Protein 4EV1 (pdb70)

Nearest PDB structures (foldseek):
  4ev1-assembly1_A  TM=1.004E+00  e=6.463E-48  Anabaena sp.
  8xks-assembly1_I  TM=7.399E-01  e=1.126E-13  Chlamydomonas reinhardtii
  8xqx-assembly1_Q  TM=7.102E-01  e=4.881E-13  Chlamydomonas reinhardtii

Solvent-accessible surface area: 14002 Å² total; per-residue (Å²): 158,13,51,90,92,76,2,34,102,29,4,41,48,1,10,0,2,8,4,0,44,108,179,30,125,26,54,50,180,104,36,110,80,46,151,123,45,128,54,96,1,10,26,60,3,37,1,32,17,20,106,150,40,0,60,52,66,0,66,125,49,100,113,42,188,151,36,79,116,63,73,97,118,75,12,158,51,12,78,20,36,36,26,52,18,0,54,4,19,59,69,42,64,133,39,127,202,69,63,93,27,34,47,27,50,67,75,19,38,94,124,15,34,121,6,0,45,47,10,24,140,135,62,76,99,135,50,148,115,37,158,38,10,1,0,0,1,4,32,56,1,74,115,105,43,68,9,45,56,200,70,73,156,66,151,117,87,15,6,3,10,17,13,0,41,108,31,0,82,39,14,11,44,139,12,96,104,170,63,104,140,5,31,9,46,22,41,44,25,90,24,15,29,108,48,2,64,109,104,110,70,112,98,10,76,47,6,44,5,29,12,19,34,114,4,77,105,49,69,180,99,72,129,179,115,185

Sequence (226 aa):
MLSEQQIKEKLDSVPIYLVTNEKGLPLSRPLPNAPNGQKAGGSITGAYMSRQEAQAFINELRNAKNKDDPKMQEIVKSLQVTAVPLGVIYQQLQQTKKDPNRRLLFAFKPVDQEIKGAMDLLRQSGQQVNQFKSVPMFAVRFAPDQGYVPIKVGTGNEQVVPLFLSKQDAQQGLLGQVKPKHPKADIQVLDIDGVLQTLQDKNDTWLNQVVLVPSPESREYIRTLPKPP

Radius of gyration: 19.7 Å; Cα contacts (8 Å, |Δi|>4): 378; chains: 1; bounding box: 50×60×48 Å

Organism: Nostoc sp. (strain PCC 7120 / SAG 25.82 / UTEX 2576) (NCBI:txid103690)

InterPro domains:
  IPR007378 Tic22-like [PF04278] (29-246)
  IPR007378 Tic22-like [PTHR33926] (29-245)

Foldseek 3Di:
DQDLVLLLVQQQLQKKKFKAFPVRHGDWAADDADPVGFAQEGTETEIESDQVVSVVVLVVLVPDPPDDPCSVVVSVGIDIDIGRRSVVVVQCVVCRPVRHGYHYDYDEDPVLQVVLQVQCVVVPHHDPGDDAQKWKFKALAPPGDTDWDADDDDRDIAGEIESDVVVVVVVQVVNCVVRVRMDMDIDHPVRLSVCVVPDPPPNCSRYHYHRDPVVVVVVVVDDDDD

Structure (mmCIF, N/CA/C/O backbone):
data_4EV1
#
_entry.id   4EV1
#
_cell.length_a   67.168
_cell.length_b   111.190
_cell.length_c   44.152
_cell.angle_alpha   90.00
_cell.angle_beta   125.36
_cell.angle_gamma   90.00
#
_symmetry.space_group_name_H-M   'C 1 2 1'
#
loop_
_entity.id
_entity.type
_entity.pdbx_description
1 polymer 'Anabena Tic22'
2 non-polymer 'SULFATE ION'
3 non-polymer '2-[N-CYCLOHEXYLAMINO]ETHANE SULFONIC ACID'
4 non-polymer 1,2-ETHANEDIOL
5 water water
#
loop_
_atom_site.group_PDB
_atom_site.id
_atom_site.type_symbol
_atom_site.label_atom_id
_atom_site.label_alt_id
_atom_site.label_comp_id
_atom_site.label_asym_id
_atom_site.label_entity_id
_atom_site.label_seq_id
_atom_site.pdbx_PDB_ins_code
_atom_site.Cartn_x
_atom_site.Cartn_y
_atom_site.Cartn_z
_atom_site.occupancy
_atom_site.B_iso_or_equiv
_atom_site.auth_seq_id
_atom_site.auth_comp_id
_atom_site.auth_asym_id
_atom_site.auth_atom_id
_atom_site.pdbx_PDB_model_num
ATOM 1 N N . MET A 1 1 ? 3.296 33.177 2.088 1.00 51.24 31 MET A N 1
ATOM 2 C CA . MET A 1 1 ? 3.881 34.509 1.787 1.00 50.50 31 MET A CA 1
ATOM 3 C C . MET A 1 1 ? 4.545 35.034 3.060 1.00 49.03 31 MET A C 1
ATOM 4 O O . MET A 1 1 ? 4.345 34.475 4.152 1.00 48.89 31 MET A O 1
ATOM 9 N N . LEU A 1 2 ? 5.314 36.118 2.916 1.00 46.38 32 LEU A N 1
ATOM 10 C CA . LEU A 1 2 ? 5.902 36.794 4.061 1.00 44.99 32 LEU A CA 1
ATOM 11 C C . LEU A 1 2 ? 4.822 37.579 4.795 1.00 44.25 32 LEU A C 1
ATOM 12 O O . LEU A 1 2 ? 3.999 38.264 4.175 1.00 44.97 32 LEU A O 1
ATOM 17 N N . SER A 1 3 ? 4.831 37.483 6.118 1.00 43.91 33 SER A N 1
ATOM 18 C 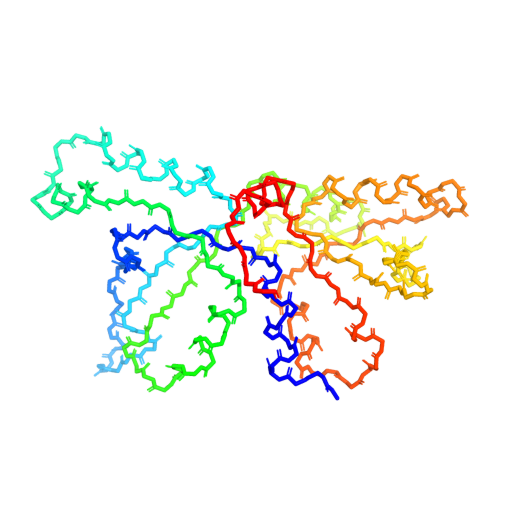CA . SER A 1 3 ? 3.909 38.236 6.949 1.00 43.49 33 SER A CA 1
ATOM 19 C C . SER A 1 3 ? 4.319 39.708 6.969 1.00 42.97 33 SER A C 1
ATOM 20 O O . SER A 1 3 ? 5.444 40.032 6.577 1.00 41.73 33 SER A O 1
ATOM 23 N N . GLU A 1 4 ? 3.406 40.578 7.397 1.00 42.78 34 GLU A N 1
ATOM 24 C CA . GLU A 1 4 ? 3.726 41.984 7.670 1.00 43.23 34 GLU A CA 1
ATOM 25 C C . GLU A 1 4 ? 4.851 42.154 8.716 1.00 42.11 34 GLU A C 1
ATOM 26 O O . GLU A 1 4 ? 5.668 43.080 8.605 1.00 40.13 34 GLU A O 1
ATOM 32 N N . GLN A 1 5 ? 4.901 41.276 9.723 1.00 41.27 35 GLN A N 1
ATOM 33 C CA . GLN A 1 5 ? 5.989 41.335 10.682 1.00 40.99 35 GLN A CA 1
ATOM 34 C C . GLN A 1 5 ? 7.317 40.894 10.053 1.00 39.06 35 GLN A C 1
ATOM 35 O O . GLN A 1 5 ? 8.360 41.492 10.323 1.00 38.22 35 GLN A O 1
ATOM 41 N N . GLN A 1 6 ? 7.286 39.873 9.212 1.00 37.35 36 GLN A N 1
ATOM 42 C CA . GLN A 1 6 ? 8.496 39.458 8.512 1.00 36.70 36 GLN A CA 1
ATOM 43 C C . GLN A 1 6 ? 9.031 40.540 7.573 1.00 34.13 36 GLN A C 1
ATOM 44 O O . GLN A 1 6 ? 10.235 40.731 7.498 1.00 33.15 36 GLN A O 1
ATOM 50 N N . ILE A 1 7 ? 8.142 41.188 6.819 1.00 32.50 37 ILE A N 1
ATOM 51 C CA . ILE A 1 7 ? 8.510 42.270 5.916 1.00 31.93 37 ILE A CA 1
ATOM 52 C C . ILE A 1 7 ? 9.105 43.436 6.730 1.00 31.75 37 ILE A C 1
ATOM 53 O O . ILE A 1 7 ? 10.160 43.951 6.372 1.00 30.01 37 ILE A O 1
ATOM 58 N N . LYS A 1 8 ? 8.469 43.794 7.851 1.00 31.48 38 LYS A N 1
ATOM 59 C CA . LYS A 1 8 ? 9.003 44.863 8.708 1.00 32.32 38 LYS A CA 1
ATOM 60 C C . LYS A 1 8 ? 10.429 44.541 9.170 1.00 32.44 38 LYS A C 1
ATOM 61 O O . LYS A 1 8 ? 11.293 45.401 9.116 1.00 30.48 38 LYS A O 1
ATOM 67 N N . GLU A 1 9 ? 10.687 43.301 9.582 1.00 33.02 39 GLU A N 1
ATOM 68 C CA . GLU A 1 9 ? 12.007 42.955 10.108 1.00 34.54 39 GLU A CA 1
ATOM 69 C C . GLU A 1 9 ? 13.096 42.983 9.038 1.00 33.95 39 GLU A C 1
ATOM 70 O O . GLU A 1 9 ? 14.244 43.245 9.360 1.00 35.63 39 GLU A O 1
ATOM 76 N N . LYS A 1 10 ? 12.731 42.700 7.784 1.00 32.80 40 LYS A N 1
ATOM 77 C CA . LYS A 1 10 ? 13.663 42.801 6.659 1.00 31.68 40 LYS A CA 1
ATOM 78 C C . LYS A 1 10 ? 13.970 44.273 6.397 1.00 31.02 40 LYS A C 1
ATOM 79 O O . LYS A 1 10 ? 15.125 44.659 6.274 1.00 31.10 40 LYS A O 1
ATOM 85 N N . LEU A 1 11 ? 12.927 45.075 6.311 1.00 30.34 41 LEU A N 1
ATOM 86 C CA . LEU A 1 11 ? 13.079 46.521 6.107 1.00 30.39 41 LEU A CA 1
ATOM 87 C C . LEU A 1 11 ? 13.852 47.213 7.236 1.00 30.54 41 LEU A C 1
ATOM 88 O O . LEU A 1 11 ? 14.572 48.202 6.998 1.00 31.85 41 LEU A O 1
ATOM 93 N N . ASP A 1 12 ? 13.690 46.730 8.463 1.00 30.84 42 ASP A N 1
ATOM 94 C CA . ASP A 1 12 ? 14.343 47.317 9.631 1.00 31.62 42 ASP A CA 1
ATOM 95 C C . ASP A 1 12 ? 15.881 47.279 9.608 1.00 32.20 42 ASP A C 1
ATOM 96 O O . ASP A 1 12 ? 16.527 47.978 10.386 1.00 32.30 42 ASP A O 1
ATOM 101 N N . SER A 1 13 ? 16.462 46.469 8.736 1.00 32.44 43 SER A N 1
ATOM 102 C CA . SER A 1 13 ? 17.924 46.479 8.549 1.00 33.27 43 SER A CA 1
ATOM 103 C C . SER A 1 13 ? 18.418 47.855 8.143 1.00 31.38 43 SER A C 1
ATOM 104 O O . SER A 1 13 ? 19.569 48.162 8.318 1.00 31.74 43 SER A O 1
ATOM 107 N N . VAL A 1 14 ? 17.543 48.609 7.479 1.00 29.40 44 VAL A N 1
ATOM 108 C CA . VAL A 1 14 ? 17.925 49.835 6.783 1.00 26.76 44 VAL A CA 1
ATOM 109 C C . VAL A 1 14 ? 17.568 51.016 7.667 1.00 25.78 44 VAL A C 1
ATOM 110 O O . VAL A 1 14 ? 16.386 51.218 7.975 1.00 26.36 44 VAL A O 1
ATOM 114 N N . PRO A 1 15 ? 18.557 51.808 8.068 1.00 25.69 45 PRO A N 1
ATOM 115 C CA . PRO A 1 15 ? 18.209 53.036 8.796 1.00 25.60 45 PRO A CA 1
ATOM 116 C C . PRO A 1 15 ? 17.803 54.178 7.848 1.00 24.81 45 PRO A C 1
ATOM 117 O O . PRO A 1 15 ? 18.360 54.334 6.776 1.00 24.02 45 PRO A O 1
ATOM 121 N N . ILE A 1 16 ? 16.829 54.969 8.280 1.00 23.84 46 ILE A N 1
ATOM 122 C CA . ILE A 1 16 ? 16.364 56.100 7.547 1.00 24.47 46 ILE A CA 1
ATOM 123 C C . ILE A 1 16 ? 16.665 57.272 8.455 1.00 23.54 46 ILE A C 1
ATOM 124 O O . ILE A 1 16 ? 16.471 57.181 9.667 1.00 25.78 46 ILE A O 1
ATOM 129 N N . TYR A 1 17 ? 17.137 58.372 7.910 1.00 23.24 47 TYR A N 1
ATOM 130 C CA . TYR A 1 17 ? 17.494 59.559 8.752 1.00 22.11 47 TYR A CA 1
ATOM 131 C C . TYR A 1 17 ? 16.441 60.683 8.613 1.00 22.13 47 TYR A C 1
ATOM 132 O O . TYR A 1 17 ? 16.157 61.126 7.530 1.00 23.56 47 TYR A O 1
ATOM 141 N N . LEU A 1 18 ? 15.809 61.053 9.717 1.00 20.87 48 LEU A N 1
ATOM 142 C CA . LEU A 1 18 ? 14.799 62.052 9.773 1.00 22.54 48 LEU A CA 1
ATOM 143 C C . LEU A 1 18 ? 15.395 63.294 10.398 1.00 22.65 48 LEU A C 1
ATOM 144 O O . LEU A 1 18 ? 16.341 63.188 11.204 1.00 24.39 48 LEU A O 1
ATOM 149 N N . VAL A 1 19 ? 14.936 64.448 9.938 1.00 21.96 49 VAL A N 1
ATOM 150 C CA . VAL A 1 19 ? 15.248 65.715 10.589 1.00 22.15 49 VAL A CA 1
ATOM 151 C C . VAL A 1 19 ? 14.176 65.989 11.632 1.00 22.94 49 VAL A C 1
ATOM 152 O O . VAL A 1 19 ? 12.967 66.150 11.314 1.00 21.92 49 VAL A O 1
ATOM 156 N N . THR A 1 20 ? 14.608 66.047 12.887 1.00 22.43 50 THR A N 1
ATOM 157 C CA . THR A 1 20 ? 13.669 66.052 14.030 1.00 21.87 50 THR A CA 1
ATOM 158 C C . THR A 1 20 ? 14.052 67.036 15.091 1.00 22.67 50 THR A C 1
ATOM 159 O O . THR A 1 20 ? 15.171 67.540 15.053 1.00 22.92 50 THR A O 1
ATOM 163 N N . ASN A 1 21 ? 13.157 67.310 16.049 1.00 21.88 51 ASN A N 1
ATOM 164 C CA . ASN A 1 21 ? 13.573 68.025 17.251 1.00 23.21 51 ASN A CA 1
ATOM 165 C C . ASN A 1 21 ? 14.296 67.058 18.189 1.00 23.12 51 ASN A C 1
ATOM 166 O O . ASN A 1 21 ? 14.554 65.872 17.833 1.00 23.25 51 ASN A O 1
ATOM 171 N N . GLU A 1 22 ? 14.615 67.526 19.382 1.00 24.78 52 GLU A N 1
ATOM 172 C CA . GLU A 1 22 ? 15.370 66.725 20.333 1.00 27.15 52 GLU A CA 1
ATOM 173 C C . GLU A 1 22 ? 14.544 65.534 20.889 1.00 28.95 52 GLU A C 1
ATOM 174 O O . GLU A 1 22 ? 15.100 64.601 21.426 1.00 30.23 52 GLU A O 1
ATOM 180 N N . LYS A 1 23 ? 13.218 65.573 20.759 1.00 30.55 53 LYS A N 1
ATOM 181 C CA . LYS A 1 23 ? 12.367 64.417 21.119 1.00 32.55 53 LYS A CA 1
ATOM 182 C C . LYS A 1 23 ? 11.958 63.528 19.937 1.00 32.01 53 LYS A C 1
ATOM 183 O O . LYS A 1 23 ? 11.110 62.639 20.068 1.00 33.55 53 LYS A O 1
ATOM 189 N N . GLY A 1 24 ? 12.573 63.708 18.780 1.00 31.15 54 GLY A N 1
ATOM 190 C CA . GLY A 1 24 ? 12.254 62.849 17.635 1.00 30.55 54 GLY A CA 1
ATOM 191 C C . GLY A 1 24 ? 11.020 63.181 16.799 1.00 29.33 54 GLY A C 1
ATOM 192 O O . GLY A 1 24 ? 10.630 62.402 15.927 1.00 29.12 54 GLY A O 1
ATOM 193 N N . LEU A 1 25 ? 10.438 64.343 17.035 1.00 29.27 55 LEU A N 1
ATOM 194 C CA . LEU A 1 25 ? 9.273 64.813 16.274 1.00 29.88 55 LEU A CA 1
ATOM 195 C C . LEU A 1 25 ? 9.816 65.334 14.951 1.00 28.35 55 LEU A C 1
ATOM 196 O O . LEU A 1 25 ? 10.657 66.202 14.955 1.00 26.43 55 LEU A O 1
ATOM 201 N N . PRO A 1 26 ? 9.370 64.780 13.828 1.00 27.85 56 PRO A N 1
ATOM 202 C CA . PRO A 1 26 ? 9.924 65.180 12.525 1.00 29.27 56 PRO A CA 1
ATOM 203 C C . PRO A 1 26 ? 9.522 66.576 12.078 1.00 28.45 56 PRO A C 1
ATOM 204 O O . PRO A 1 26 ? 8.378 66.981 12.301 1.00 28.54 56 PRO A O 1
ATOM 208 N N . LEU A 1 27 ? 10.450 67.288 11.459 1.00 28.15 57 LEU A N 1
ATOM 209 C CA . LEU A 1 27 ? 10.172 68.577 10.860 1.00 27.80 57 LEU A CA 1
ATOM 210 C C . LEU A 1 27 ? 9.321 68.275 9.631 1.00 27.45 57 LEU A C 1
ATOM 211 O O . LEU A 1 27 ? 9.721 67.471 8.786 1.00 25.30 57 LEU A O 1
ATOM 216 N N . SER A 1 28 ? 8.176 68.923 9.519 1.00 28.92 58 SER A N 1
ATOM 217 C CA . SER A 1 28 ? 7.256 68.639 8.428 1.00 30.77 58 SER A CA 1
ATOM 218 C C . SER A 1 28 ? 6.534 69.902 7.972 1.00 32.21 58 SER A C 1
ATOM 219 O O . SER A 1 28 ? 6.589 70.911 8.636 1.00 33.18 58 SER A O 1
ATOM 222 N N . ARG A 1 29 ? 5.882 69.800 6.823 1.00 33.18 59 ARG A N 1
ATOM 223 C CA . ARG A 1 29 ? 5.114 70.881 6.187 1.00 34.80 59 ARG A CA 1
ATOM 224 C C . ARG A 1 29 ? 3.671 70.357 6.066 1.00 34.64 59 ARG A C 1
ATOM 225 O O . ARG A 1 29 ? 3.476 69.166 5.761 1.00 33.08 59 ARG A O 1
ATOM 233 N N . PRO A 1 30 ? 2.671 71.213 6.343 1.00 34.79 60 PRO A N 1
ATOM 234 C CA . PRO A 1 30 ? 1.283 70.750 6.294 1.00 34.74 60 PRO A CA 1
ATOM 235 C C . PRO A 1 30 ? 0.833 70.512 4.871 1.00 34.50 60 PRO A C 1
ATOM 236 O O . PRO A 1 30 ? 1.380 71.106 3.943 1.00 33.34 60 PRO A O 1
ATOM 240 N N . LEU A 1 31 ? -0.151 69.628 4.718 1.00 34.16 61 LEU A N 1
ATOM 241 C CA . LEU A 1 31 ? -0.669 69.270 3.415 1.00 33.62 61 LEU A CA 1
ATOM 242 C C . LEU A 1 31 ? -2.053 69.917 3.248 1.00 34.54 61 LEU A C 1
ATOM 243 O O . LEU A 1 31 ? -2.798 70.043 4.223 1.00 34.13 61 LEU A O 1
ATOM 248 N N . PRO A 1 32 ? -2.399 70.293 2.012 1.00 33.95 62 PRO A N 1
ATOM 249 C CA . PRO A 1 32 ? -3.662 70.937 1.740 1.00 35.19 62 PRO A CA 1
ATOM 250 C C . PRO A 1 32 ? -4.806 69.952 1.656 1.00 35.47 62 PRO A C 1
ATOM 251 O O . PRO A 1 32 ? -4.572 68.744 1.425 1.00 35.49 62 PRO A O 1
ATOM 255 N N . ASN A 1 33 ? -6.029 70.471 1.789 1.00 35.66 63 ASN A N 1
ATOM 256 C CA . ASN A 1 33 ? -7.239 69.690 1.492 1.00 35.92 63 ASN A CA 1
ATOM 257 C C . ASN A 1 33 ? -7.364 69.434 0.004 1.00 35.60 63 ASN A C 1
ATOM 258 O O . ASN A 1 33 ? -6.842 70.203 -0.809 1.00 35.39 63 ASN A O 1
ATOM 263 N N . ALA A 1 34 ? -8.048 68.351 -0.360 1.00 35.91 64 ALA A N 1
ATOM 264 C CA . ALA A 1 34 ? -8.536 68.165 -1.708 1.00 37.91 64 ALA A CA 1
ATOM 265 C C . ALA A 1 34 ? -9.597 69.257 -1.979 1.00 39.90 64 ALA A C 1
ATOM 266 O O . ALA A 1 34 ? -10.051 69.911 -1.031 1.00 38.75 64 ALA A O 1
ATOM 268 N N . PRO A 1 35 ? -9.986 69.459 -3.257 1.00 43.12 65 PRO A N 1
ATOM 269 C CA . PRO A 1 35 ? -10.764 70.654 -3.670 1.00 45.70 65 PRO A CA 1
ATOM 270 C C . PRO A 1 35 ? -12.107 70.862 -2.986 1.00 48.00 65 PRO A C 1
ATOM 271 O O . PRO A 1 35 ? -12.643 71.974 -2.966 1.00 50.34 65 PRO A O 1
ATOM 275 N N . ASN A 1 36 ? -12.655 69.788 -2.471 1.00 49.22 66 ASN A N 1
ATOM 276 C CA . ASN A 1 36 ? -13.878 69.833 -1.712 1.00 51.64 66 ASN A CA 1
ATOM 277 C C . ASN A 1 36 ? -13.701 70.017 -0.184 1.00 52.18 66 ASN A C 1
ATOM 278 O O . ASN A 1 36 ? -14.638 70.403 0.499 1.00 53.37 66 ASN A O 1
ATOM 283 N N . GLY A 1 37 ? -12.517 69.729 0.346 1.00 52.33 67 GLY A N 1
ATOM 284 C CA . GLY A 1 37 ? -12.269 69.816 1.786 1.00 52.80 67 GLY A CA 1
ATOM 285 C C . GLY A 1 37 ? -11.799 68.560 2.509 1.00 52.96 67 GLY A C 1
ATOM 286 O O . GLY A 1 37 ? -11.569 68.634 3.700 1.00 53.19 67 GLY A O 1
ATOM 287 N N . GLN A 1 38 ? -11.664 67.419 1.824 1.00 53.83 68 GLN A N 1
ATOM 288 C CA . GLN A 1 38 ? -11.007 66.218 2.396 1.00 54.33 68 GLN A CA 1
ATOM 289 C C . GLN A 1 38 ? -9.480 66.204 2.222 1.00 53.02 68 GLN A C 1
ATOM 290 O O . GLN A 1 38 ? -8.938 66.987 1.457 1.00 52.78 68 GLN A O 1
ATOM 296 N N . LYS A 1 39 ? -8.817 65.264 2.912 1.00 52.98 69 LYS A N 1
ATOM 297 C CA . LYS A 1 39 ? -7.338 65.080 2.887 1.00 51.60 69 LYS A CA 1
ATOM 298 C C . LYS A 1 39 ? -6.876 63.647 2.563 1.00 51.41 69 LYS A C 1
ATOM 299 O O . LYS A 1 39 ? -7.543 62.657 2.853 1.00 52.05 69 LYS A O 1
ATOM 305 N N . ALA A 1 40 ? -5.709 63.550 1.935 1.00 50.95 70 ALA A N 1
ATOM 306 C CA . ALA A 1 40 ? -5.054 62.270 1.741 1.00 49.96 70 ALA A CA 1
ATOM 307 C C . ALA A 1 40 ? -3.635 62.461 2.253 1.00 48.55 70 ALA A C 1
ATOM 308 O O . ALA A 1 40 ? -2.679 62.179 1.529 1.00 47.30 70 ALA A O 1
ATOM 310 N N . GLY A 1 41 ? -3.555 62.945 3.505 1.00 47.88 71 GLY A N 1
ATOM 311 C CA . GLY A 1 41 ? -2.319 63.458 4.154 1.00 45.61 71 GLY A CA 1
ATOM 312 C C . GLY A 1 41 ? -2.536 64.662 5.085 1.00 44.29 71 GLY A C 1
ATOM 313 O O . GLY A 1 41 ? -3.174 65.629 4.704 1.00 46.71 71 GLY A O 1
ATOM 314 N N . GLY A 1 42 ? -1.996 64.638 6.310 1.00 41.44 72 GLY A N 1
ATOM 315 C CA . GLY A 1 42 ? -1.932 65.846 7.175 1.00 39.48 72 GLY A CA 1
ATOM 316 C C . GLY A 1 42 ? -0.661 66.715 7.062 1.00 37.47 72 GLY A C 1
ATOM 317 O O . GLY A 1 42 ? -0.714 67.933 7.040 1.00 35.48 72 GLY A O 1
ATOM 318 N N . SER A 1 43 ? 0.490 66.061 7.006 1.00 36.14 73 SER A N 1
ATOM 319 C CA . SER A 1 43 ? 1.766 66.746 6.832 1.00 35.00 73 SER A CA 1
ATOM 320 C C . SER A 1 43 ? 2.770 65.806 6.166 1.00 32.19 73 SER A C 1
ATOM 321 O O . SER A 1 43 ? 2.505 64.615 6.005 1.00 31.95 73 SER A O 1
ATOM 324 N N . ILE A 1 44 ? 3.871 66.374 5.697 1.00 30.81 74 ILE A N 1
ATOM 325 C CA . ILE A 1 44 ? 4.868 65.627 4.973 1.00 29.72 74 ILE A CA 1
ATOM 326 C C . ILE A 1 44 ? 6.283 65.983 5.482 1.00 29.24 74 ILE A C 1
ATOM 327 O O . ILE A 1 44 ? 6.588 67.155 5.682 1.00 27.89 74 ILE A O 1
ATOM 332 N N . THR A 1 45 ? 7.086 64.938 5.713 1.00 28.77 75 THR A N 1
ATOM 333 C CA . THR A 1 45 ? 8.478 65.072 6.146 1.00 28.72 75 THR A CA 1
ATOM 334 C C . THR A 1 45 ? 9.439 64.457 5.142 1.00 28.77 75 THR A C 1
ATOM 335 O O . THR A 1 45 ? 9.133 63.480 4.421 1.00 28.31 75 THR A O 1
ATOM 339 N N . GLY A 1 46 ? 10.643 65.008 5.113 1.00 28.56 76 GLY A N 1
ATOM 340 C CA . GLY A 1 46 ? 11.641 64.572 4.174 1.00 29.03 76 GLY A CA 1
ATOM 341 C C . GLY A 1 46 ? 12.637 63.644 4.776 1.00 29.52 76 GLY A C 1
ATOM 342 O O . GLY A 1 46 ? 13.476 64.122 5.589 1.00 33.15 76 GLY A O 1
ATOM 343 N N . ALA A 1 47 ? 12.595 62.362 4.373 1.00 27.12 77 ALA A N 1
ATOM 344 C CA . ALA A 1 47 ? 13.452 61.319 4.921 1.00 27.13 77 ALA A CA 1
ATOM 345 C C . ALA A 1 47 ? 14.694 61.187 4.026 1.00 26.41 77 ALA A C 1
ATOM 346 O O . ALA A 1 47 ? 14.652 61.525 2.833 1.00 27.75 77 ALA A O 1
ATOM 348 N N . TYR A 1 48 ? 15.783 60.714 4.613 1.00 24.40 78 TYR A N 1
ATOM 349 C CA . TYR A 1 48 ? 17.071 60.605 3.938 1.00 23.50 78 TYR A CA 1
ATOM 350 C C . TYR A 1 48 ? 17.664 59.219 4.093 1.00 23.47 78 TYR A C 1
ATOM 351 O O . TYR A 1 48 ? 17.686 58.646 5.195 1.00 23.23 78 TYR A O 1
ATOM 360 N N . MET A 1 49 ? 18.258 58.742 3.007 1.00 23.96 79 MET A N 1
ATOM 361 C CA . MET A 1 49 ? 19.030 57.507 3.009 1.00 23.88 79 MET A CA 1
ATOM 362 C C . MET A 1 49 ? 20.407 57.754 3.555 1.00 24.24 79 MET A C 1
ATOM 363 O O . MET A 1 49 ? 21.040 56.791 4.050 1.00 22.02 79 MET A O 1
ATOM 368 N N . SER A 1 50 ? 20.848 59.033 3.496 1.00 24.69 80 SER A N 1
ATOM 369 C CA . SER A 1 50 ? 22.189 59.430 3.975 1.00 24.52 80 SER A CA 1
ATOM 370 C C . SER A 1 50 ? 22.119 60.359 5.188 1.00 24.87 80 SER A C 1
ATOM 371 O O . SER A 1 50 ? 21.524 61.442 5.127 1.00 23.14 80 SER A O 1
ATOM 374 N N . ARG A 1 51 ? 22.763 59.951 6.277 1.00 24.49 81 ARG A N 1
ATOM 375 C CA . ARG A 1 51 ? 22.827 60.774 7.479 1.00 24.36 81 ARG A CA 1
ATOM 376 C C . ARG A 1 51 ? 23.528 62.104 7.208 1.00 24.77 81 ARG A C 1
ATOM 377 O O . ARG A 1 51 ? 23.076 63.156 7.662 1.00 23.69 81 ARG A O 1
ATOM 385 N N . GLN A 1 52 ? 24.633 62.053 6.469 1.00 25.58 82 GLN A N 1
ATOM 386 C CA . GLN A 1 52 ? 25.400 63.256 6.147 1.00 27.43 82 GLN A CA 1
ATOM 387 C C . GLN A 1 52 ? 24.542 64.269 5.370 1.00 26.78 82 GLN A C 1
ATOM 388 O O . GLN A 1 52 ? 24.631 65.483 5.626 1.00 24.90 82 GLN A O 1
ATOM 394 N N . GLU A 1 53 ? 23.715 63.768 4.447 1.00 25.57 83 GLU A N 1
ATOM 395 C CA . GLU A 1 53 ? 22.791 64.642 3.707 1.00 26.54 83 GLU A CA 1
ATOM 396 C C . GLU A 1 53 ? 21.770 65.288 4.621 1.00 25.07 83 GLU A C 1
ATOM 397 O O . GLU A 1 53 ? 21.501 66.498 4.491 1.00 25.68 83 GLU A O 1
ATOM 403 N N . ALA A 1 54 ? 21.204 64.513 5.548 1.00 22.90 84 ALA A N 1
ATOM 404 C CA . ALA A 1 54 ? 20.250 65.036 6.520 1.00 21.99 84 ALA A CA 1
ATOM 405 C C . ALA A 1 54 ? 20.889 66.147 7.336 1.00 22.17 84 ALA A C 1
ATOM 406 O O . ALA A 1 54 ? 20.298 67.184 7.549 1.00 21.43 84 ALA A O 1
ATOM 408 N N . GLN A 1 55 ? 22.095 65.890 7.807 1.00 22.28 85 G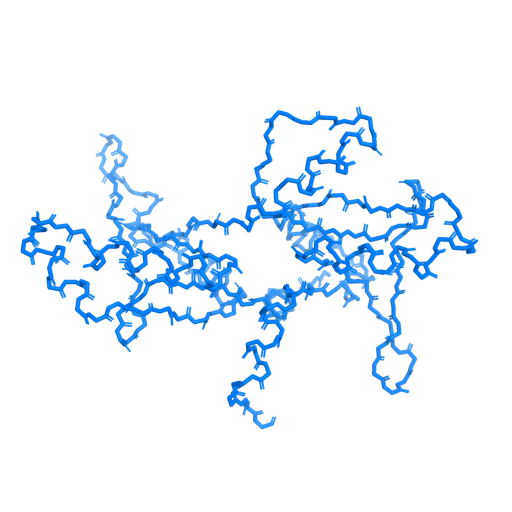LN A N 1
ATOM 409 C CA . GLN A 1 55 ? 22.787 66.857 8.594 1.00 23.04 85 GLN A CA 1
ATOM 410 C C . GLN A 1 55 ? 23.093 68.143 7.806 1.00 24.01 85 GLN A C 1
ATOM 411 O O . GLN A 1 55 ? 23.010 69.235 8.373 1.00 25.06 85 GLN A O 1
ATOM 417 N N . ALA A 1 56 ? 23.411 68.003 6.526 1.00 24.18 86 ALA A N 1
ATOM 418 C CA . ALA A 1 56 ? 23.753 69.144 5.675 1.00 25.46 86 ALA A CA 1
ATOM 419 C C . ALA A 1 56 ? 22.528 70.045 5.551 1.00 25.65 86 ALA A C 1
ATOM 420 O O . ALA A 1 56 ? 22.632 71.274 5.577 1.00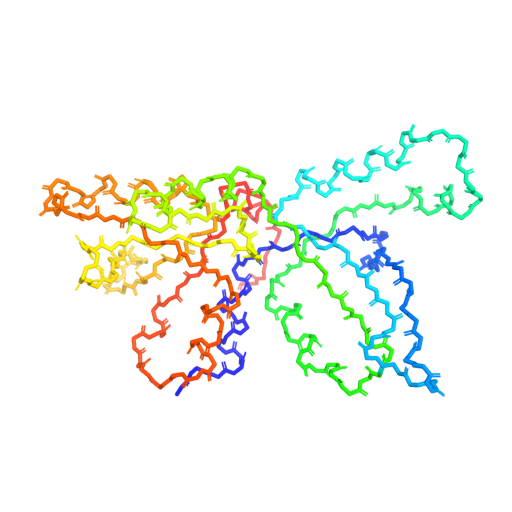 27.34 86 ALA A O 1
ATOM 422 N N . PHE A 1 57 ? 21.363 69.426 5.420 1.00 25.37 87 PHE A N 1
ATOM 423 C CA . PHE A 1 57 ? 20.099 70.148 5.391 1.00 25.78 87 PHE A CA 1
ATOM 424 C C . PHE A 1 57 ? 19.904 70.985 6.652 1.00 25.77 87 PHE A C 1
ATOM 425 O O . PHE A 1 57 ? 19.622 72.179 6.577 1.00 25.41 87 PHE A O 1
ATOM 433 N N . ILE A 1 58 ? 20.118 70.373 7.818 1.00 26.06 88 ILE A N 1
ATOM 434 C CA . ILE A 1 58 ? 20.071 71.106 9.076 1.00 25.48 88 ILE A CA 1
ATOM 435 C C . ILE A 1 58 ? 21.108 72.255 9.086 1.00 25.78 88 ILE A C 1
ATOM 436 O O . ILE A 1 58 ? 20.793 73.382 9.476 1.00 25.42 88 ILE A O 1
ATOM 441 N N . ASN A 1 59 ? 22.341 71.979 8.679 1.00 26.39 89 ASN A N 1
ATOM 442 C CA . ASN A 1 59 ? 23.411 72.988 8.725 1.00 28.64 89 ASN A CA 1
ATOM 443 C C . ASN A 1 59 ? 23.049 74.164 7.819 1.00 30.82 89 ASN A C 1
ATOM 444 O O . ASN A 1 59 ? 23.234 75.336 8.178 1.00 31.47 89 ASN A O 1
ATOM 449 N N . GLU A 1 60 ? 22.473 73.849 6.678 1.00 32.91 90 GLU A N 1
ATOM 450 C CA . GLU A 1 60 ? 22.010 74.887 5.746 1.00 36.33 90 GLU A CA 1
ATOM 451 C C . GLU A 1 60 ? 20.956 75.788 6.384 1.00 36.46 90 GLU A C 1
ATOM 452 O O . GLU A 1 60 ? 21.061 77.028 6.351 1.00 37.17 90 GLU A O 1
ATOM 458 N N . LEU A 1 61 ? 19.953 75.174 7.002 1.00 35.94 91 LEU A N 1
ATOM 459 C CA . LEU A 1 61 ? 18.908 75.933 7.661 1.00 36.55 91 LEU A CA 1
ATOM 460 C C . LEU A 1 61 ? 19.524 76.809 8.753 1.00 37.83 91 LEU A C 1
ATOM 461 O O . LEU A 1 61 ? 19.175 77.976 8.884 1.00 36.78 91 LEU A O 1
ATOM 466 N N . ARG A 1 62 ? 20.429 76.224 9.540 1.00 37.37 92 ARG A N 1
ATOM 467 C CA . ARG A 1 62 ? 21.013 76.924 10.683 1.00 39.05 92 ARG A CA 1
ATOM 468 C C . ARG A 1 62 ? 21.837 78.111 10.190 1.00 39.40 92 ARG A C 1
ATOM 469 O O . ARG A 1 62 ? 21.887 79.153 10.825 1.00 39.89 92 ARG A O 1
ATOM 477 N N . ASN A 1 63 ? 22.444 77.966 9.023 1.00 40.86 93 ASN A N 1
ATOM 478 C CA . ASN A 1 63 ? 23.366 78.964 8.517 1.00 43.33 93 ASN A CA 1
ATOM 479 C C . ASN A 1 63 ? 22.670 80.061 7.716 1.00 43.65 93 ASN A C 1
ATOM 480 O O . ASN A 1 63 ? 23.273 81.090 7.452 1.00 44.09 93 ASN A O 1
ATOM 485 N N . ALA A 1 64 ? 21.406 79.849 7.346 1.00 43.02 94 ALA A N 1
ATOM 486 C CA . ALA A 1 64 ? 20.665 80.833 6.553 1.00 42.99 94 ALA A CA 1
ATOM 487 C C . ALA A 1 64 ? 20.470 82.096 7.398 1.00 43.27 94 ALA A C 1
ATOM 488 O O . ALA A 1 64 ? 20.363 82.065 8.623 1.00 41.95 94 ALA A O 1
ATOM 490 N N . LYS A 1 65 ? 20.500 83.241 6.742 1.00 44.51 95 LYS A N 1
ATOM 491 C CA . LYS A 1 65 ? 20.372 84.480 7.458 1.00 44.96 95 LYS A CA 1
ATOM 492 C C . LYS A 1 65 ? 18.988 85.067 7.237 1.00 43.82 95 LYS A C 1
ATOM 493 O O . LYS A 1 65 ? 18.240 84.625 6.369 1.00 41.84 95 LYS A O 1
ATOM 499 N N . ASN A 1 66 ? 18.660 86.047 8.059 1.00 43.91 96 ASN A N 1
ATOM 500 C CA . ASN A 1 66 ? 17.352 86.708 8.019 1.00 44.03 96 ASN A CA 1
ATOM 501 C C . ASN A 1 66 ? 16.173 85.734 8.130 1.00 43.90 96 ASN A C 1
ATOM 502 O O . ASN A 1 66 ? 15.205 85.798 7.357 1.00 41.82 96 ASN A O 1
ATOM 507 N N . LYS A 1 67 ? 16.250 84.804 9.083 1.00 44.79 97 LYS A N 1
ATOM 508 C CA . LYS A 1 67 ? 15.171 83.833 9.222 1.00 45.38 97 LYS A CA 1
ATOM 509 C C . LYS A 1 67 ? 13.948 84.427 9.927 1.00 46.18 97 LYS A C 1
ATOM 510 O O . LYS A 1 67 ? 14.072 85.290 10.775 1.00 46.97 97 LYS A O 1
ATOM 516 N N A ASP A 1 68 ? 12.783 83.899 9.564 0.50 46.70 98 ASP A N 1
ATOM 517 N N B ASP A 1 68 ? 12.770 83.929 9.561 0.50 46.83 98 ASP A N 1
ATOM 518 C CA A ASP A 1 68 ? 11.519 84.081 10.295 0.50 47.62 98 ASP A CA 1
ATOM 519 C CA B ASP A 1 68 ? 11.499 84.261 10.232 0.50 47.95 98 ASP A CA 1
ATOM 520 C C A ASP A 1 68 ? 11.625 83.808 11.790 0.50 47.73 98 ASP A C 1
ATOM 521 C C B ASP A 1 68 ? 11.481 83.713 11.676 0.50 47.74 98 ASP A C 1
ATOM 522 O O A ASP A 1 68 ? 12.566 83.156 12.237 0.50 46.74 98 ASP A O 1
ATOM 523 O O B ASP A 1 68 ? 12.236 82.799 11.982 0.50 46.56 98 ASP A O 1
ATOM 532 N N . PRO A 1 69 ? 10.632 84.276 12.569 1.00 48.46 99 PRO A N 1
ATOM 533 C CA . PRO A 1 69 ? 10.642 83.874 13.981 1.00 48.83 99 PRO A CA 1
ATOM 534 C C . PRO A 1 69 ? 10.417 82.363 14.181 1.00 48.10 99 PRO A C 1
ATOM 535 O O . PRO A 1 69 ? 10.953 81.797 15.125 1.00 48.27 99 PRO A O 1
ATOM 539 N N . LYS A 1 70 ? 9.636 81.756 13.285 1.00 48.34 100 LYS A N 1
ATOM 540 C CA . LYS A 1 70 ? 9.369 80.307 13.246 1.00 48.25 100 LYS A CA 1
ATOM 541 C C . LYS A 1 70 ? 10.619 79.500 12.884 1.00 47.67 100 LYS A C 1
ATOM 542 O O . LYS A 1 70 ? 11.086 78.745 13.718 1.00 47.99 100 LYS A O 1
ATOM 544 N N . MET A 1 71 ? 11.110 79.635 11.645 1.00 47.37 101 MET A N 1
ATOM 545 C CA . MET A 1 71 ? 12.490 79.286 11.236 1.00 47.36 101 MET A CA 1
ATOM 546 C C . MET A 1 71 ? 13.510 79.352 12.386 1.00 46.35 101 MET A C 1
ATOM 547 O O . MET A 1 71 ? 14.196 78.364 12.666 1.00 43.21 101 MET A O 1
ATOM 552 N N . GLN A 1 72 ? 13.603 80.524 13.038 1.00 46.94 102 GLN A N 1
ATOM 553 C CA . GLN A 1 72 ? 14.627 80.796 14.096 1.00 48.54 102 GLN A CA 1
ATOM 554 C C . GLN A 1 72 ? 14.537 79.894 15.304 1.00 47.97 102 GLN A C 1
ATOM 555 O O . GLN A 1 72 ? 15.529 79.416 15.826 1.00 47.98 102 GLN A O 1
ATOM 561 N N . GLU A 1 73 ? 13.329 79.749 15.803 1.00 48.25 103 GLU A N 1
ATOM 562 C CA . GLU A 1 73 ? 13.109 78.995 17.019 1.00 48.68 103 GLU A CA 1
ATOM 563 C C . GLU A 1 73 ? 13.393 77.506 16.690 1.00 46.83 103 GLU A C 1
ATOM 564 O O . GLU A 1 73 ? 14.166 76.840 17.393 1.00 46.38 103 GLU A O 1
ATOM 570 N N . ILE A 1 74 ? 12.803 77.057 15.578 1.00 44.69 104 ILE A N 1
ATOM 571 C CA . ILE A 1 74 ? 12.875 75.693 15.083 1.00 43.35 104 ILE A CA 1
ATOM 572 C C . ILE A 1 74 ? 14.290 75.130 14.906 1.00 41.01 104 ILE A C 1
ATOM 573 O O . ILE A 1 74 ? 14.582 74.009 15.375 1.00 40.70 104 ILE A O 1
ATOM 578 N N . VAL A 1 75 ? 15.151 75.886 14.233 1.00 38.29 105 VAL A N 1
ATOM 579 C CA . VAL A 1 75 ? 16.527 75.449 13.983 1.00 37.73 105 VAL A CA 1
ATOM 580 C C . VAL A 1 75 ? 17.343 75.219 15.266 1.00 37.65 105 VAL A C 1
ATOM 581 O O . VAL A 1 75 ? 18.283 74.456 15.247 1.00 38.36 105 VAL A O 1
ATOM 585 N N . LYS A 1 76 ? 16.968 75.853 16.372 1.00 38.17 106 LYS A N 1
ATOM 586 C CA . LYS A 1 76 ? 17.752 75.741 17.601 1.00 39.06 106 LYS A CA 1
ATOM 587 C C . LYS A 1 76 ? 17.903 74.300 18.138 1.00 37.62 106 LYS A C 1
ATOM 588 O O . LYS A 1 76 ? 18.938 73.965 18.733 1.00 39.30 106 LYS A O 1
ATOM 594 N N . SER A 1 77 ? 16.882 73.469 17.923 1.00 34.79 107 SER A N 1
ATOM 595 C CA . SER A 1 77 ? 16.854 72.074 18.408 1.00 34.17 107 SER A CA 1
ATOM 596 C C . SER A 1 77 ? 16.809 70.981 17.335 1.00 31.89 107 SER A C 1
ATOM 597 O O . SER A 1 77 ? 16.531 69.804 17.650 1.00 33.69 107 SER A O 1
ATOM 600 N N . LEU A 1 78 ? 17.137 71.300 16.092 1.00 30.07 108 LEU A N 1
ATOM 601 C CA . LEU A 1 78 ? 17.107 70.268 15.025 1.00 28.14 108 LEU A CA 1
ATOM 602 C C . LEU A 1 78 ? 18.299 69.333 15.067 1.00 27.20 108 LEU A C 1
ATOM 603 O O . LEU A 1 78 ? 19.422 69.772 15.283 1.00 26.33 108 LEU A O 1
ATOM 608 N N . GLN A 1 79 ? 18.049 68.050 14.806 1.00 24.56 109 GLN A N 1
ATOM 609 C CA . GLN A 1 79 ? 19.041 67.022 14.762 1.00 24.90 109 GLN A CA 1
ATOM 610 C C . GLN A 1 79 ? 18.538 65.893 13.857 1.00 23.54 109 GLN A C 1
ATOM 611 O O . GLN A 1 79 ? 17.383 65.862 13.443 1.00 24.43 109 GLN A O 1
ATOM 617 N N . VAL A 1 80 ? 19.426 64.970 13.569 1.00 23.97 110 VAL A N 1
ATOM 618 C CA . VAL A 1 80 ? 19.108 63.809 12.798 1.00 23.89 110 VAL A CA 1
ATOM 619 C C . VAL A 1 80 ? 18.747 62.706 13.791 1.00 25.51 110 VAL A C 1
ATOM 620 O O . VAL A 1 80 ? 19.505 62.463 14.737 1.00 25.65 110 VAL A O 1
ATOM 624 N N . THR A 1 81 ? 17.619 62.028 13.546 1.00 23.96 111 THR A N 1
ATOM 625 C CA . THR A 1 81 ? 17.219 60.819 14.243 1.00 23.86 111 THR A CA 1
ATOM 626 C C . THR A 1 81 ? 17.216 59.651 13.252 1.00 23.92 111 THR A C 1
ATOM 627 O O . THR A 1 81 ? 16.669 59.761 12.143 1.00 25.19 111 THR A O 1
ATOM 631 N N . ALA A 1 82 ? 17.812 58.546 13.655 1.00 23.98 112 ALA A N 1
ATOM 632 C CA . ALA A 1 82 ? 17.858 57.317 12.868 1.00 24.09 112 ALA A CA 1
ATOM 633 C C . ALA A 1 82 ? 16.638 56.409 13.223 1.00 23.91 112 ALA A C 1
ATOM 634 O O . ALA A 1 82 ? 16.377 56.137 14.400 1.00 24.71 112 ALA A O 1
ATOM 636 N N . VAL A 1 83 ? 15.841 56.063 12.220 1.00 23.83 113 VAL A N 1
ATOM 637 C CA . VAL A 1 83 ? 14.638 55.219 12.387 1.00 24.37 113 VAL A CA 1
ATOM 638 C C . VAL A 1 83 ? 14.777 53.975 11.443 1.00 24.78 113 VAL A C 1
ATOM 639 O O . VAL A 1 83 ? 15.097 54.119 10.253 1.00 26.76 113 VAL A O 1
ATOM 643 N N . PRO A 1 84 ? 14.511 52.772 11.942 1.00 23.58 114 PRO A N 1
ATOM 644 C CA . PRO A 1 84 ? 14.510 51.649 11.053 1.00 24.39 114 PRO A CA 1
ATOM 645 C C . PRO A 1 84 ? 13.408 51.798 9.976 1.00 22.77 114 PRO A C 1
ATOM 646 O O . PRO A 1 84 ? 12.316 52.251 10.247 1.00 22.98 114 PRO A O 1
ATOM 650 N N . LEU A 1 85 ? 13.704 51.409 8.758 1.00 23.35 115 LEU A N 1
ATOM 651 C CA . LEU A 1 85 ? 12.745 51.570 7.661 1.00 23.13 115 LEU A CA 1
ATOM 652 C C . LEU A 1 85 ? 11.442 50.832 7.877 1.00 23.15 115 LEU A C 1
ATOM 653 O O . LEU A 1 85 ? 10.390 51.355 7.513 1.00 23.69 115 LEU A O 1
ATOM 658 N N . GLY A 1 86 ? 11.489 49.668 8.539 1.00 24.03 116 GLY A N 1
ATOM 659 C CA . GLY A 1 86 ? 10.261 48.913 8.833 1.00 25.18 116 GLY A CA 1
ATOM 660 C C . GLY A 1 86 ? 9.298 49.590 9.767 1.00 25.50 116 GLY A C 1
ATOM 661 O O . GLY A 1 86 ? 8.088 49.438 9.625 1.00 25.65 116 GLY A O 1
ATOM 662 N N . VAL A 1 87 ? 9.814 50.420 10.675 1.00 25.55 117 VAL A N 1
ATOM 663 C CA . VAL A 1 87 ? 8.967 51.216 11.544 1.00 25.44 117 VAL A CA 1
ATOM 664 C C . VAL A 1 87 ? 8.174 52.249 10.748 1.00 25.82 117 VAL A C 1
ATOM 665 O O . VAL A 1 87 ? 6.983 52.433 10.952 1.00 26.54 117 VAL A O 1
ATOM 669 N N . ILE A 1 88 ? 8.836 52.933 9.827 1.00 26.11 118 ILE A N 1
ATOM 670 C CA . ILE A 1 88 ? 8.155 53.842 8.927 1.00 25.63 118 ILE A CA 1
ATOM 671 C C . ILE A 1 88 ? 7.145 53.126 8.036 1.00 25.18 118 ILE A C 1
ATOM 672 O O . ILE A 1 88 ? 6.020 53.599 7.887 1.00 27.14 118 ILE A O 1
ATOM 677 N N . TYR A 1 89 ? 7.547 52.024 7.416 1.00 27.29 119 TYR A N 1
ATOM 678 C CA . TYR A 1 89 ? 6.643 51.185 6.622 1.00 28.71 119 TYR A CA 1
ATOM 679 C C . TYR A 1 89 ? 5.369 50.838 7.444 1.00 29.78 119 TYR A C 1
ATOM 680 O O . TYR A 1 89 ? 4.237 51.115 7.032 1.00 29.10 119 TYR A O 1
ATOM 689 N N . GLN A 1 90 ? 5.586 50.285 8.632 1.00 29.38 120 GLN A N 1
ATOM 690 C CA . GLN A 1 90 ? 4.487 49.885 9.509 1.00 31.18 120 GLN A CA 1
ATOM 691 C C . GLN A 1 90 ? 3.592 51.049 9.869 1.00 31.11 120 GLN A C 1
ATOM 692 O O . GLN A 1 90 ? 2.365 50.961 9.776 1.00 31.97 120 GLN A O 1
ATOM 698 N N . GLN A 1 91 ? 4.197 52.176 10.214 1.00 31.84 121 GLN A N 1
ATOM 699 C CA . GLN A 1 91 ? 3.423 53.347 10.534 1.00 32.16 121 GLN A CA 1
ATOM 700 C C . GLN A 1 91 ? 2.537 53.772 9.343 1.00 32.08 121 GLN A C 1
ATOM 701 O O . GLN A 1 91 ? 1.349 54.107 9.514 1.00 31.61 121 GLN A O 1
ATOM 707 N N . LEU A 1 92 ? 3.100 53.770 8.144 1.00 31.87 122 LEU A N 1
ATOM 708 C CA . LEU A 1 92 ? 2.319 54.149 6.953 1.00 32.65 122 LEU A CA 1
ATOM 709 C C . LEU A 1 92 ? 1.160 53.165 6.730 1.00 34.42 122 LEU A C 1
ATOM 710 O O . LEU A 1 92 ? 0.061 53.593 6.378 1.00 34.76 122 LEU A O 1
ATOM 715 N N . GLN A 1 93 ? 1.385 51.878 6.989 1.00 36.24 123 GLN A N 1
ATOM 716 C CA . GLN A 1 93 ? 0.325 50.875 6.823 1.00 38.87 123 GLN A CA 1
ATOM 717 C C . GLN A 1 93 ? -0.787 51.063 7.878 1.00 40.01 123 GLN A C 1
ATOM 718 O O . GLN A 1 93 ? -1.978 50.941 7.548 1.00 42.26 123 GLN A O 1
ATOM 724 N N . GLN A 1 94 ? -0.411 51.466 9.089 1.00 39.70 124 GLN A N 1
ATOM 725 C CA . GLN A 1 94 ? -1.350 51.593 10.227 1.00 40.90 124 GLN A CA 1
ATOM 726 C C . GLN A 1 94 ? -2.031 52.957 10.358 1.00 41.03 124 GLN A C 1
ATOM 727 O O . GLN A 1 94 ? -2.978 53.127 11.147 1.00 41.40 124 GLN A O 1
ATOM 733 N N . THR A 1 95 ? -1.570 53.952 9.605 1.00 40.55 125 THR A N 1
ATOM 734 C CA . THR A 1 95 ? -2.212 55.267 9.656 1.00 40.40 125 THR A CA 1
ATOM 735 C C . THR A 1 95 ? -2.979 55.654 8.364 1.00 41.81 125 THR A C 1
ATOM 736 O O . THR A 1 95 ? -3.436 56.782 8.265 1.00 43.22 125 THR A O 1
ATOM 740 N N . LYS A 1 96 ? -3.108 54.735 7.413 1.00 43.21 126 LYS A N 1
ATOM 741 C CA . LYS A 1 96 ? -3.817 54.957 6.121 1.00 45.18 126 LYS A CA 1
ATOM 742 C C . LYS A 1 96 ? -5.187 55.629 6.191 1.00 46.10 126 LYS A C 1
ATOM 743 O O . LYS A 1 96 ? -5.564 56.322 5.256 1.00 47.10 126 LYS A O 1
ATOM 749 N N . LYS A 1 97 ? -5.936 55.382 7.267 1.00 47.07 127 LYS A N 1
ATOM 750 C CA . LYS A 1 97 ? -7.284 55.952 7.449 1.00 48.09 127 LYS A CA 1
ATOM 751 C C . LYS A 1 97 ? -7.292 57.314 8.136 1.00 48.01 127 LYS A C 1
ATOM 752 O O . LYS A 1 97 ? -8.336 57.977 8.177 1.00 48.39 127 LYS A O 1
ATOM 758 N N . ASP A 1 98 ? -6.178 57.717 8.740 1.00 46.88 128 ASP A N 1
ATOM 759 C CA . ASP A 1 98 ? -6.143 59.004 9.440 1.00 47.77 128 ASP A CA 1
ATOM 760 C C . ASP A 1 98 ? -5.848 59.984 8.315 1.00 48.45 128 ASP A C 1
ATOM 761 O O . ASP A 1 98 ? -4.867 59.814 7.598 1.00 46.53 128 ASP A O 1
ATOM 766 N N . PRO A 1 99 ? -6.770 60.938 8.067 1.00 49.57 129 PRO A N 1
ATOM 767 C CA . PRO A 1 99 ? -6.572 61.776 6.875 1.00 49.83 129 PRO A CA 1
ATOM 768 C C . PRO A 1 99 ? -5.458 62.810 7.133 1.00 48.96 129 PRO A C 1
ATOM 769 O O . PRO A 1 99 ? -4.781 63.265 6.179 1.00 49.31 129 PRO A O 1
ATOM 773 N N . ASN A 1 100 ? -5.285 63.132 8.424 1.00 47.23 130 ASN A N 1
ATOM 774 C CA . ASN A 1 100 ? -4.147 63.881 8.938 1.00 45.95 130 ASN A CA 1
ATOM 775 C C . ASN A 1 100 ? -2.830 63.074 9.191 1.00 41.42 130 ASN A C 1
ATOM 776 O O . ASN A 1 100 ? -1.949 63.503 9.936 1.00 40.32 130 ASN A O 1
ATOM 781 N N . ARG A 1 101 ? -2.703 61.929 8.531 1.00 39.12 131 ARG A N 1
ATOM 782 C CA A ARG A 1 101 ? -1.507 61.087 8.638 0.50 37.61 131 ARG A CA 1
ATOM 783 C CA B ARG A 1 101 ? -1.517 61.084 8.620 0.50 37.22 131 ARG A CA 1
ATOM 784 C C . ARG A 1 101 ? -0.247 61.823 8.183 1.00 35.66 131 ARG A C 1
ATOM 785 O O . ARG A 1 101 ? -0.303 62.728 7.356 1.00 35.01 131 ARG A O 1
ATOM 800 N N . LEU A 1 102 ? 0.894 61.440 8.752 1.00 33.76 132 LEU A N 1
ATOM 801 C CA . LEU A 1 102 ? 2.190 61.921 8.295 1.00 31.74 132 LEU A CA 1
ATOM 802 C C . LEU A 1 102 ? 2.662 61.098 7.094 1.00 30.70 132 LEU A C 1
ATOM 803 O O . LEU A 1 102 ? 2.736 59.871 7.156 1.00 29.71 132 LEU A O 1
ATOM 808 N N . LEU A 1 103 ? 3.050 61.792 6.023 1.00 29.66 133 LEU A N 1
ATOM 809 C CA . LEU A 1 103 ? 3.637 61.172 4.861 1.00 29.12 133 LEU A CA 1
ATOM 810 C C . LEU A 1 103 ? 5.149 61.403 4.874 1.00 28.00 133 LEU A C 1
ATOM 811 O O . LEU A 1 103 ? 5.622 62.315 5.508 1.00 28.85 133 LEU A O 1
ATOM 816 N N . PHE A 1 104 ? 5.880 60.579 4.157 1.00 28.24 134 PHE A N 1
ATOM 817 C CA . PHE A 1 104 ? 7.328 60.684 4.055 1.00 28.51 134 PHE A CA 1
ATOM 818 C C . PHE A 1 104 ? 7.764 60.716 2.587 1.00 28.91 134 PHE A C 1
ATOM 819 O O . PHE A 1 104 ? 7.314 59.885 1.760 1.00 29.82 134 PHE A O 1
ATOM 827 N N . ALA A 1 105 ? 8.653 61.650 2.257 1.00 27.34 135 ALA A N 1
ATOM 828 C CA . ALA A 1 105 ? 9.321 61.690 0.964 1.00 28.24 135 ALA A CA 1
ATOM 829 C C . ALA A 1 105 ? 10.731 61.185 1.175 1.00 28.96 135 ALA A C 1
ATOM 830 O O . ALA A 1 105 ? 11.350 61.600 2.163 1.00 31.76 135 ALA A O 1
ATOM 832 N N . PHE A 1 106 ? 11.206 60.237 0.363 1.00 27.99 136 PHE A N 1
ATOM 833 C CA . PHE A 1 106 ? 12.536 59.625 0.549 1.00 28.71 136 PHE A CA 1
ATOM 834 C C . PHE A 1 106 ? 13.598 60.156 -0.439 1.00 28.99 136 PHE A C 1
ATOM 835 O O . PHE A 1 106 ? 13.402 60.094 -1.645 1.00 30.26 136 PHE A O 1
ATOM 843 N N . LYS A 1 107 ? 14.712 60.642 0.091 1.00 27.66 137 LYS A N 1
ATOM 844 C CA . LYS A 1 107 ? 15.854 61.143 -0.700 1.00 29.13 137 LYS A CA 1
ATOM 845 C C . LYS A 1 107 ? 16.944 60.099 -0.798 1.00 29.05 137 LYS A C 1
ATOM 846 O O . LYS A 1 107 ? 17.627 59.787 0.214 1.00 27.34 137 LYS A O 1
ATOM 852 N N . PRO A 1 108 ? 17.114 59.522 -2.012 1.00 30.04 138 PRO A N 1
ATOM 853 C CA . PRO A 1 108 ? 18.192 58.564 -2.181 1.00 30.12 138 PRO A CA 1
ATOM 854 C C . PRO A 1 108 ? 19.539 59.290 -2.235 1.00 31.02 138 PRO A C 1
ATOM 855 O O . PRO A 1 108 ? 19.579 60.490 -2.449 1.00 30.69 138 PRO A O 1
ATOM 859 N N . VAL A 1 109 ? 20.613 58.549 -2.029 1.00 31.29 139 VAL A N 1
ATOM 860 C CA . VAL A 1 109 ? 21.976 59.115 -2.054 1.00 32.62 139 VAL A CA 1
ATOM 861 C C . VAL A 1 109 ? 22.344 59.411 -3.494 1.00 34.34 139 VAL A C 1
ATOM 862 O O . VAL A 1 109 ? 22.131 58.582 -4.369 1.00 32.88 139 VAL A O 1
ATOM 866 N N . ASP A 1 110 ? 22.860 60.608 -3.760 1.00 37.20 140 ASP A N 1
ATOM 867 C CA . ASP A 1 110 ? 23.085 61.073 -5.148 1.00 39.62 140 ASP A CA 1
ATOM 868 C C . ASP A 1 110 ? 23.967 60.126 -5.947 1.00 39.29 140 ASP A C 1
ATOM 869 O O . ASP A 1 110 ? 23.674 59.826 -7.090 1.00 40.81 140 ASP A O 1
ATOM 874 N N . GLN A 1 111 ? 25.029 59.633 -5.321 1.00 39.25 141 GLN A N 1
ATOM 875 C CA . GLN A 1 111 ? 25.953 58.676 -5.972 1.00 39.38 141 GLN A CA 1
ATOM 876 C C . GLN A 1 111 ? 25.214 57.405 -6.452 1.00 37.71 141 GLN A C 1
ATOM 877 O O . GLN A 1 111 ? 25.566 56.799 -7.464 1.00 37.02 141 GLN A O 1
ATOM 883 N N . GLU A 1 112 ? 24.177 57.005 -5.728 1.00 35.05 142 GLU A N 1
ATOM 884 C CA . GLU A 1 112 ? 23.482 55.756 -6.068 1.00 34.31 142 GLU A CA 1
ATOM 885 C C . GLU A 1 112 ? 22.478 55.956 -7.193 1.00 34.52 142 GLU A C 1
ATOM 886 O O . GLU A 1 112 ? 22.248 55.054 -7.991 1.00 34.49 142 GLU A O 1
ATOM 892 N N . ILE A 1 113 ? 21.870 57.130 -7.270 1.00 34.74 143 ILE A N 1
ATOM 893 C CA . ILE A 1 113 ? 21.088 57.448 -8.466 1.00 36.70 143 ILE A CA 1
ATOM 894 C C . ILE A 1 113 ? 21.980 57.399 -9.730 1.00 37.59 143 ILE A C 1
ATOM 895 O O . ILE A 1 113 ? 21.636 56.741 -10.713 1.00 38.33 143 ILE A O 1
ATOM 900 N N . LYS A 1 114 ? 23.126 58.070 -9.673 1.00 39.55 144 LYS A N 1
ATOM 901 C CA . LYS A 1 114 ? 24.084 58.102 -10.803 1.00 41.56 144 LYS A CA 1
ATOM 902 C C . LYS A 1 114 ? 24.501 56.692 -11.164 1.00 41.78 144 LYS A C 1
ATOM 903 O O . LYS A 1 114 ? 24.461 56.311 -12.338 1.00 43.19 144 LYS A O 1
ATOM 909 N N . GLY A 1 115 ? 24.874 55.910 -10.145 1.00 40.92 145 GLY A N 1
ATOM 910 C CA . GLY A 1 115 ? 25.249 54.512 -10.331 1.00 40.30 145 GLY A CA 1
ATOM 911 C C . GLY A 1 115 ? 24.172 53.688 -10.983 1.00 40.53 145 GLY A C 1
ATOM 912 O O . GLY A 1 115 ? 24.473 52.819 -11.821 1.00 40.79 145 GLY A O 1
ATOM 913 N N . ALA A 1 116 ? 22.909 53.949 -10.603 1.00 40.07 146 ALA A N 1
ATOM 914 C CA . ALA A 1 116 ? 21.760 53.209 -11.124 1.00 40.16 146 ALA A CA 1
ATOM 915 C C . ALA A 1 116 ? 21.561 53.466 -12.621 1.00 41.89 146 ALA A C 1
ATOM 916 O O . ALA A 1 116 ? 21.323 52.545 -13.388 1.00 42.69 146 ALA A O 1
ATOM 918 N N . MET A 1 117 ? 21.605 54.730 -13.011 1.00 43.65 147 MET A N 1
ATOM 919 C CA . MET A 1 117 ? 21.490 55.108 -14.423 1.00 46.68 147 MET A CA 1
ATOM 920 C C . MET A 1 117 ? 22.622 54.528 -15.294 1.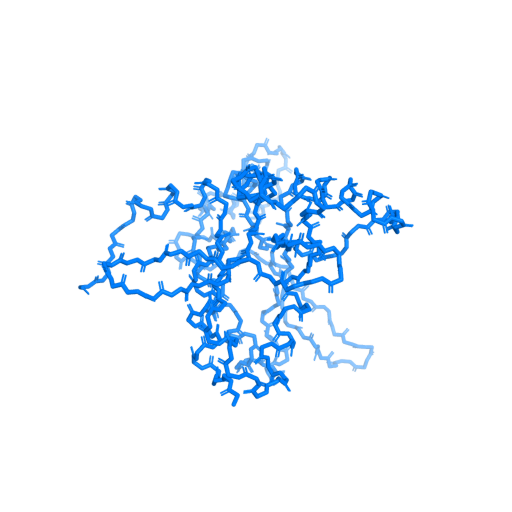00 47.95 147 MET A C 1
ATOM 921 O O . MET A 1 117 ? 22.364 54.020 -16.384 1.00 48.88 147 MET A O 1
ATOM 926 N N . ASP A 1 118 ? 23.859 54.577 -14.798 1.00 49.38 148 ASP A N 1
ATOM 927 C CA . ASP A 1 118 ? 25.018 53.969 -15.484 1.00 51.20 148 ASP A CA 1
ATOM 928 C C . ASP A 1 118 ? 24.775 52.487 -15.772 1.00 51.97 148 ASP A C 1
ATOM 929 O O . ASP A 1 118 ? 24.925 52.021 -16.906 1.00 53.05 148 ASP A O 1
ATOM 934 N N . LEU A 1 119 ? 24.388 51.744 -14.740 1.00 51.88 149 LEU A N 1
ATOM 935 C CA . LEU A 1 119 ? 24.063 50.318 -14.905 1.00 52.81 149 LEU A CA 1
ATOM 936 C C . LEU A 1 119 ? 22.897 50.079 -15.882 1.00 54.29 149 LEU A C 1
ATOM 937 O O . LEU A 1 119 ? 22.922 49.114 -16.659 1.00 54.73 149 LEU A O 1
ATOM 942 N N . LEU A 1 120 ? 21.903 50.963 -15.877 1.00 55.32 150 LEU A N 1
ATOM 943 C CA . LEU A 1 120 ? 20.754 50.806 -16.775 1.00 56.96 150 LEU A CA 1
ATOM 944 C C . LEU A 1 120 ? 21.203 50.934 -18.250 1.00 59.56 150 LEU A C 1
ATOM 945 O O . LEU A 1 120 ? 20.796 50.126 -19.084 1.00 59.87 150 LEU A O 1
ATOM 950 N N . ARG A 1 121 ? 22.065 51.912 -18.539 1.00 61.64 151 ARG A N 1
ATOM 951 C CA . ARG A 1 121 ? 22.725 52.048 -19.868 1.00 64.71 151 ARG A CA 1
ATOM 952 C C . ARG A 1 121 ? 23.361 50.740 -20.347 1.00 65.88 151 ARG A C 1
ATOM 953 O O . ARG A 1 121 ? 23.048 50.244 -21.426 1.00 66.58 151 ARG A O 1
ATOM 961 N N . GLN A 1 122 ? 24.241 50.174 -19.532 1.00 66.89 152 GLN A N 1
ATOM 962 C CA . GLN A 1 122 ? 24.860 48.875 -19.873 1.00 68.59 152 GLN A CA 1
ATOM 963 C C . GLN A 1 122 ? 23.952 47.647 -19.611 1.00 68.98 152 GLN A C 1
ATOM 964 O O . GLN A 1 122 ? 24.417 46.580 -19.221 1.00 69.41 152 GLN A O 1
ATOM 970 N N . SER A 1 123 ? 22.656 47.806 -19.833 1.00 69.68 153 SER A N 1
ATOM 971 C CA . SER A 1 123 ? 21.756 46.669 -20.000 1.00 70.50 153 SER A CA 1
ATOM 972 C C . SER A 1 123 ? 20.806 46.908 -21.176 1.00 71.98 153 SER A C 1
ATOM 973 O O . SER A 1 123 ? 19.859 46.141 -21.384 1.00 71.93 153 SER A O 1
ATOM 976 N N . GLY A 1 124 ? 21.060 47.979 -21.932 1.00 73.33 154 GLY A N 1
ATOM 977 C CA . GLY A 1 124 ? 20.226 48.354 -23.077 1.00 74.72 154 GLY A CA 1
ATOM 978 C C . GLY A 1 124 ? 19.146 49.391 -22.809 1.00 74.67 154 GLY A C 1
ATOM 979 O O . GLY A 1 124 ? 18.603 49.955 -23.761 1.00 75.62 154 GLY A O 1
ATOM 980 N N . GLN A 1 125 ? 18.838 49.666 -21.536 1.00 73.78 155 GLN A N 1
ATOM 981 C CA . GLN A 1 125 ? 17.723 50.571 -21.212 1.00 73.74 155 GLN A CA 1
ATOM 982 C C . GLN A 1 125 ? 18.111 51.830 -20.429 1.00 72.81 155 GLN A C 1
ATOM 983 O O . GLN A 1 125 ? 17.685 52.040 -19.291 1.00 71.96 155 GLN A O 1
ATOM 989 N N . GLN A 1 126 ? 18.920 52.669 -21.073 1.00 73.02 156 GLN A N 1
ATOM 990 C CA . GLN A 1 126 ? 19.131 54.054 -20.634 1.00 72.28 156 GLN A CA 1
ATOM 991 C C . GLN A 1 126 ? 17.841 54.667 -20.147 1.00 71.21 156 GLN A C 1
ATOM 992 O O . GLN A 1 126 ? 16.800 54.529 -20.795 1.00 71.84 156 GLN A O 1
ATOM 998 N N . VAL A 1 127 ? 17.926 55.362 -19.022 1.00 69.46 157 VAL A N 1
ATOM 999 C CA . VAL A 1 127 ? 16.822 56.176 -18.530 1.00 68.86 157 VAL A CA 1
ATOM 1000 C C . VAL A 1 127 ? 17.274 57.636 -18.498 1.00 68.57 157 VAL A C 1
ATOM 1001 O O . VAL A 1 127 ? 18.464 57.910 -18.343 1.00 67.93 157 VAL A O 1
ATOM 1005 N N . ASN A 1 128 ? 16.322 58.559 -18.635 1.00 68.57 158 ASN A N 1
ATOM 1006 C CA . ASN A 1 128 ? 16.606 60.002 -18.462 1.00 68.61 158 ASN A CA 1
ATOM 1007 C C . ASN A 1 128 ? 16.503 60.486 -16.992 1.00 66.76 158 ASN A C 1
ATOM 1008 O O . ASN A 1 128 ? 17.057 61.531 -16.632 1.00 66.22 158 ASN A O 1
ATOM 1013 N N . GLN A 1 129 ? 15.819 59.712 -16.147 1.00 65.09 159 GLN A N 1
ATOM 1014 C CA . GLN A 1 129 ? 15.821 59.958 -14.689 1.00 63.56 159 GLN A CA 1
ATOM 1015 C C . GLN A 1 129 ? 15.405 58.702 -13.877 1.00 61.08 159 GLN A C 1
ATOM 1016 O O . GLN A 1 129 ? 14.665 57.849 -14.386 1.00 61.80 159 GLN A O 1
ATOM 1022 N N . PHE A 1 130 ? 15.879 58.604 -12.631 1.00 57.80 160 PHE A N 1
ATOM 1023 C CA . PHE A 1 130 ? 15.539 57.481 -11.741 1.00 55.29 160 PHE A CA 1
ATOM 1024 C C . PHE A 1 130 ? 14.585 57.868 -10.596 1.00 53.19 160 PHE A C 1
ATOM 1025 O O . PHE A 1 130 ? 14.862 58.774 -9.807 1.00 52.73 160 PHE A O 1
ATOM 1033 N N . LYS A 1 131 ? 13.472 57.145 -10.513 1.00 51.15 161 LYS A N 1
ATOM 1034 C CA . LYS A 1 131 ? 12.521 57.307 -9.417 1.00 49.33 161 LYS A CA 1
ATOM 1035 C C . LYS A 1 131 ? 12.769 56.323 -8.266 1.00 45.96 161 LYS A C 1
ATOM 1036 O O . LYS A 1 131 ? 13.175 55.172 -8.456 1.00 46.48 161 LYS A O 1
ATOM 1042 N N . SER A 1 132 ? 12.518 56.796 -7.070 1.00 42.49 162 SER A N 1
ATOM 1043 C CA . SER A 1 132 ? 12.580 55.963 -5.868 1.00 39.56 162 SER A CA 1
ATOM 1044 C C . SER A 1 132 ? 14.036 55.701 -5.472 1.00 36.08 162 SER A C 1
ATOM 1045 O O . SER A 1 132 ? 14.985 56.238 -6.075 1.00 34.46 162 SER A O 1
ATOM 1048 N N . VAL A 1 133 ? 14.192 54.865 -4.454 1.00 32.07 163 VAL A N 1
ATOM 1049 C CA . VAL A 1 133 ? 15.507 54.542 -3.890 1.00 29.96 163 VAL A CA 1
ATOM 1050 C C . VAL A 1 133 ? 16.010 53.311 -4.618 1.00 29.04 163 VAL A C 1
ATOM 1051 O O . VAL A 1 133 ? 15.350 52.294 -4.597 1.00 28.22 163 VAL A O 1
ATOM 1055 N N . PRO A 1 134 ? 17.166 53.400 -5.290 1.00 28.62 164 PRO A N 1
ATOM 1056 C CA . PRO A 1 134 ? 17.593 52.189 -5.995 1.00 28.96 164 PRO A CA 1
ATOM 1057 C C . PRO A 1 134 ? 18.165 51.138 -5.047 1.00 28.45 164 PRO A C 1
ATOM 1058 O O . PRO A 1 134 ? 18.514 51.448 -3.892 1.00 24.18 164 PRO A O 1
ATOM 1062 N N . MET A 1 135 ? 18.160 49.902 -5.530 1.00 28.99 165 MET A N 1
ATOM 1063 C CA . MET A 1 135 ? 18.855 48.779 -4.894 1.00 30.02 165 MET A CA 1
ATOM 1064 C C . MET A 1 135 ? 19.567 47.970 -5.996 1.00 30.17 165 MET A C 1
ATOM 1065 O O . MET A 1 135 ? 19.186 48.013 -7.175 1.00 31.00 165 MET A O 1
ATOM 1070 N N . PHE A 1 136 ? 20.577 47.209 -5.614 1.00 29.51 166 PHE A N 1
ATOM 1071 C CA . PHE A 1 136 ? 21.425 46.567 -6.578 1.00 29.47 166 PHE A CA 1
ATOM 1072 C C . PHE A 1 136 ? 21.556 45.126 -6.211 1.00 29.93 166 PHE A C 1
ATOM 1073 O O . PHE A 1 136 ? 21.864 44.825 -5.061 1.00 29.38 166 PHE A O 1
ATOM 1081 N N . ALA A 1 137 ? 21.331 44.236 -7.193 1.00 29.79 167 ALA A N 1
ATOM 1082 C CA . ALA A 1 137 ? 21.387 42.810 -6.913 1.00 30.19 167 ALA A CA 1
ATOM 1083 C C . ALA A 1 137 ? 22.262 42.162 -7.965 1.00 31.39 167 ALA A C 1
ATOM 1084 O O . ALA A 1 137 ? 22.116 42.444 -9.176 1.00 31.55 167 ALA A O 1
ATOM 1086 N N . VAL A 1 138 ? 23.179 41.317 -7.506 1.00 31.61 168 VAL A N 1
ATOM 1087 C CA . VAL A 1 138 ? 24.102 40.640 -8.404 1.00 32.58 168 VAL A CA 1
ATOM 1088 C C . VAL A 1 138 ? 23.473 39.381 -8.979 1.00 33.77 168 VAL A C 1
ATOM 1089 O O . VAL A 1 138 ? 22.858 38.611 -8.256 1.00 32.55 168 VAL A O 1
ATOM 1093 N N . ARG A 1 139 ? 23.629 39.192 -10.283 1.00 35.29 169 ARG A N 1
ATOM 1094 C CA . ARG A 1 139 ? 23.059 38.017 -10.945 1.00 37.59 169 ARG A CA 1
ATOM 1095 C C . ARG A 1 139 ? 24.164 37.280 -11.625 1.00 38.23 169 ARG A C 1
ATOM 1096 O O . ARG A 1 139 ? 25.144 37.890 -12.055 1.00 39.24 169 ARG A O 1
ATOM 1104 N N . PHE A 1 140 ? 24.004 35.968 -11.728 1.00 39.60 170 PHE A N 1
ATOM 1105 C CA . PHE A 1 140 ? 24.945 35.135 -12.478 1.00 40.74 170 PHE A CA 1
ATOM 1106 C C . PHE A 1 140 ? 25.035 35.571 -13.965 1.00 41.73 170 PHE A C 1
ATOM 1107 O O . PHE A 1 140 ? 26.113 35.512 -14.581 1.00 41.05 170 PHE A O 1
ATOM 1115 N N . ALA A 1 141 ? 23.902 35.992 -14.521 1.00 42.06 171 ALA A N 1
ATOM 1116 C CA . ALA A 1 141 ? 23.823 36.536 -15.878 1.00 43.93 171 ALA A CA 1
ATOM 1117 C C . ALA A 1 141 ? 22.464 37.209 -16.006 1.00 44.88 171 ALA A C 1
ATOM 1118 O O . ALA A 1 141 ? 21.571 36.907 -15.223 1.00 43.70 171 ALA A O 1
ATOM 1120 N N . PRO A 1 142 ? 22.298 38.130 -16.975 1.00 46.97 172 PRO A N 1
ATOM 1121 C CA . PRO A 1 142 ? 21.024 38.852 -17.128 1.00 48.38 172 PRO A CA 1
ATOM 1122 C C . PRO A 1 142 ? 19.786 37.952 -17.105 1.00 49.90 172 PRO A C 1
ATOM 1123 O O . PRO A 1 142 ? 18.742 38.345 -16.596 1.00 50.08 172 PRO A O 1
ATOM 1127 N N . ASP A 1 143 ? 19.933 36.743 -17.638 1.00 51.96 173 ASP A N 1
ATOM 1128 C CA . ASP A 1 143 ? 18.847 35.753 -17.737 1.00 53.60 173 ASP A CA 1
ATOM 1129 C C . ASP A 1 143 ? 18.940 34.665 -16.663 1.00 53.01 173 ASP A C 1
ATOM 1130 O O . ASP A 1 143 ? 18.277 33.626 -16.760 1.00 54.44 173 ASP A O 1
ATOM 1135 N N . GLN A 1 144 ? 19.758 34.879 -15.640 1.00 51.16 174 GLN A N 1
ATOM 1136 C CA . GLN A 1 144 ? 19.977 33.837 -14.638 1.00 50.37 174 GLN A CA 1
ATOM 1137 C C . GLN A 1 144 ? 19.643 34.358 -13.227 1.00 47.79 174 GLN A C 1
ATOM 1138 O O . GLN A 1 144 ? 19.177 35.480 -13.096 1.00 47.09 174 GLN A O 1
ATOM 1144 N N . GLY A 1 145 ? 19.822 33.527 -12.201 1.00 45.81 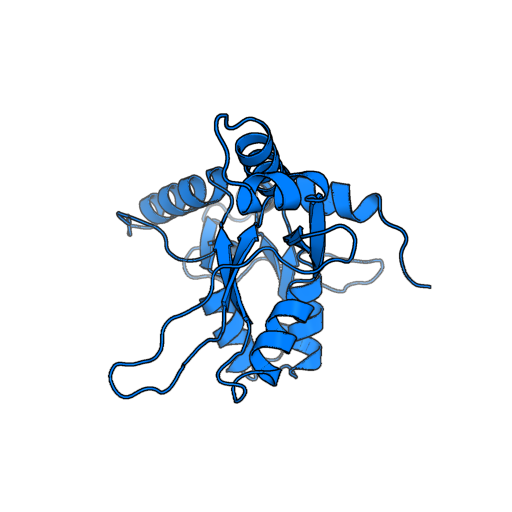175 GLY A N 1
ATOM 1145 C CA . GLY A 1 145 ? 19.317 33.814 -10.858 1.00 43.83 175 GLY A CA 1
ATOM 1146 C C . GLY A 1 145 ? 20.185 34.767 -10.063 1.00 42.45 175 GLY A C 1
ATOM 1147 O O . GLY A 1 145 ? 21.275 35.144 -10.502 1.00 41.40 175 GLY A O 1
ATOM 1148 N N . TYR A 1 146 ? 19.691 35.156 -8.889 1.00 41.30 176 TYR A N 1
ATOM 1149 C CA . TYR A 1 146 ? 20.409 36.032 -7.974 1.00 40.21 176 TYR A CA 1
ATOM 1150 C C . TYR A 1 146 ? 21.439 35.206 -7.223 1.00 41.18 176 TYR A C 1
ATOM 1151 O O . TYR A 1 146 ? 21.124 34.110 -6.760 1.00 40.89 176 TYR A O 1
ATOM 1160 N N . VAL A 1 147 ? 22.652 35.754 -7.118 1.00 41.12 177 VAL A N 1
ATOM 1161 C CA . VAL A 1 147 ? 23.760 35.126 -6.421 1.00 42.24 177 VAL A CA 1
ATOM 1162 C C . VAL A 1 147 ? 23.540 35.234 -4.916 1.00 42.85 177 VAL A C 1
ATOM 1163 O O . VAL A 1 147 ? 23.356 36.338 -4.401 1.00 40.73 177 VAL A O 1
ATOM 1167 N N . PRO A 1 148 ? 23.523 34.088 -4.216 1.00 45.14 178 PRO A N 1
ATOM 1168 C CA . PRO A 1 148 ? 23.461 34.077 -2.754 1.00 46.46 178 PRO A CA 1
ATOM 1169 C C . PRO A 1 148 ? 24.831 34.222 -2.101 1.00 48.20 178 PRO A C 1
ATOM 1170 O O . PRO A 1 148 ? 25.864 34.054 -2.767 1.00 48.86 178 PRO A O 1
ATOM 1174 N N . ILE A 1 149 ? 24.834 34.569 -0.818 1.00 49.44 179 ILE A N 1
ATOM 1175 C CA . ILE A 1 149 ? 26.070 34.604 -0.035 1.00 50.91 179 ILE A CA 1
ATOM 1176 C C . ILE A 1 149 ? 25.904 33.786 1.240 1.00 52.87 179 ILE A C 1
ATOM 1177 O O . ILE A 1 149 ? 24.793 33.594 1.736 1.00 52.17 179 ILE A O 1
ATOM 1182 N N . LYS A 1 150 ? 27.041 33.297 1.727 1.00 55.80 180 LYS A N 1
ATOM 1183 C CA . LYS A 1 150 ? 27.141 32.490 2.945 1.00 58.31 180 LYS A CA 1
ATOM 1184 C C . LYS A 1 150 ? 27.044 33.444 4.127 1.00 59.09 180 LYS A C 1
ATOM 1185 O O . LYS A 1 150 ? 27.674 34.511 4.118 1.00 59.05 180 LYS A O 1
ATOM 1191 N N . VAL A 1 151 ? 26.238 33.087 5.127 1.00 60.48 181 VAL A N 1
ATOM 1192 C CA . VAL A 1 151 ? 26.104 33.913 6.337 1.00 61.29 181 VAL A CA 1
ATOM 1193 C C . VAL A 1 151 ? 26.036 33.046 7.603 1.00 62.73 181 VAL A C 1
ATOM 1194 O O . VAL A 1 151 ? 25.537 31.918 7.565 1.00 63.17 181 VAL A O 1
ATOM 1198 N N . GLY A 1 152 ? 26.555 33.595 8.707 1.00 63.86 182 GLY A N 1
ATOM 1199 C CA . GLY A 1 152 ? 26.580 32.921 10.014 1.00 65.19 182 GLY A CA 1
ATOM 1200 C C . GLY A 1 152 ? 27.625 31.817 10.133 1.00 66.81 182 GLY A C 1
ATOM 1201 O O . GLY A 1 152 ? 28.575 31.743 9.339 1.00 66.94 182 GLY A O 1
ATOM 1202 N N . THR A 1 153 ? 27.454 30.953 11.133 1.00 68.22 183 THR A N 1
ATOM 1203 C CA . THR A 1 153 ? 28.376 29.824 11.355 1.00 69.83 183 THR A CA 1
ATOM 1204 C C . THR A 1 153 ? 27.943 28.548 10.610 1.00 70.24 183 THR A C 1
ATOM 1205 O O . THR A 1 153 ? 28.770 27.677 10.313 1.00 70.99 183 THR A O 1
ATOM 1209 N N . GLY A 1 154 ? 26.658 28.450 10.278 1.00 69.84 184 GLY A N 1
ATOM 1210 C CA . GLY A 1 154 ? 26.124 27.234 9.653 1.00 69.96 184 GLY A CA 1
ATOM 1211 C C . GLY A 1 154 ? 26.282 27.209 8.143 1.00 69.23 184 GLY A C 1
ATOM 1212 O O . GLY A 1 154 ? 27.309 27.636 7.601 1.00 69.05 184 GLY A O 1
ATOM 1213 N N . ASN A 1 155 ? 25.261 26.680 7.470 1.00 68.52 185 ASN A N 1
ATOM 1214 C CA . ASN A 1 155 ? 25.209 26.662 6.009 1.00 67.60 185 ASN A CA 1
ATOM 1215 C C . ASN A 1 155 ? 23.976 27.457 5.513 1.00 65.32 185 ASN A C 1
ATOM 1216 O O . ASN A 1 155 ? 23.368 27.150 4.476 1.00 65.61 185 ASN A O 1
ATOM 1221 N N . GLU A 1 156 ? 23.618 28.491 6.263 1.00 62.62 186 GLU A N 1
ATOM 1222 C CA . GLU A 1 156 ? 22.539 29.374 5.849 1.00 60.54 186 GLU A CA 1
ATOM 1223 C C . GLU A 1 156 ? 23.034 30.361 4.789 1.00 57.29 186 GLU A C 1
ATOM 1224 O O . GLU A 1 156 ? 24.149 30.888 4.885 1.00 56.94 186 GLU A O 1
ATOM 1230 N N . GLN A 1 157 ? 22.179 30.602 3.793 1.00 54.20 187 GLN A N 1
ATOM 1231 C CA . GLN A 1 157 ? 22.434 31.580 2.731 1.00 51.09 187 GLN A CA 1
ATOM 1232 C C . GLN A 1 157 ? 21.381 32.700 2.697 1.00 47.34 187 GLN A C 1
ATOM 1233 O O . GLN A 1 157 ? 20.224 32.493 3.075 1.00 47.05 187 GLN A O 1
ATOM 1239 N N . VAL A 1 158 ? 21.807 33.871 2.217 1.00 43.14 188 VAL A N 1
ATOM 1240 C CA . VAL A 1 158 ? 20.912 35.000 1.943 1.00 39.70 188 VAL A CA 1
ATOM 1241 C C . VAL A 1 158 ? 21.163 35.543 0.542 1.00 37.83 188 VAL A C 1
ATOM 1242 O O . VAL A 1 158 ? 22.253 35.356 -0.029 1.00 37.50 188 VAL A O 1
ATOM 1246 N N . VAL A 1 159 ? 20.140 36.180 -0.027 1.00 34.87 189 VAL A N 1
ATOM 1247 C CA . VAL A 1 159 ? 20.251 36.897 -1.285 1.00 33.63 189 VAL A CA 1
ATOM 1248 C C . VAL A 1 159 ? 20.253 38.410 -0.958 1.00 32.07 189 VAL A C 1
ATOM 1249 O O . VAL A 1 159 ? 19.204 38.975 -0.622 1.00 31.69 189 VAL A O 1
ATOM 1253 N N . PRO A 1 160 ? 21.420 39.063 -1.048 1.00 31.04 190 PRO A N 1
ATOM 1254 C CA . PRO A 1 160 ? 21.527 40.442 -0.574 1.00 30.45 190 PRO A CA 1
ATOM 1255 C C . PRO A 1 160 ? 21.097 41.468 -1.597 1.00 29.19 190 PRO A C 1
ATOM 1256 O O . PRO A 1 160 ? 21.616 41.460 -2.696 1.00 30.62 190 PRO A O 1
ATOM 1260 N N . LEU A 1 161 ? 20.207 42.383 -1.215 1.00 28.54 191 LEU A N 1
ATOM 1261 C CA . LEU A 1 161 ? 19.889 43.546 -2.019 1.00 26.93 191 LEU A CA 1
ATOM 1262 C C . LEU A 1 161 ? 20.578 44.815 -1.427 1.00 26.14 191 LEU A C 1
ATOM 1263 O O . LEU A 1 161 ? 20.284 45.274 -0.313 1.00 25.94 191 LEU A O 1
ATOM 1268 N N . PHE A 1 162 ? 21.518 45.367 -2.180 1.00 25.77 192 PHE A N 1
ATOM 1269 C CA . PHE A 1 162 ? 22.353 46.438 -1.668 1.00 25.72 192 PHE A CA 1
ATOM 1270 C C . PHE A 1 162 ? 21.750 47.788 -1.947 1.00 25.90 192 PHE A C 1
ATOM 1271 O O . PHE A 1 162 ? 21.318 48.080 -3.075 1.00 26.23 192 PHE A O 1
ATOM 1279 N N . LEU A 1 163 ? 21.775 48.640 -0.937 1.00 26.31 193 LEU A N 1
ATOM 1280 C CA . LEU A 1 163 ? 21.396 50.036 -1.128 1.00 27.19 193 LEU A CA 1
ATOM 1281 C C . LEU A 1 163 ? 22.562 50.835 -1.736 1.00 28.00 193 LEU A C 1
ATOM 1282 O O . LEU A 1 163 ? 22.369 51.964 -2.238 1.00 29.38 193 LEU A O 1
ATOM 1287 N N . SER A 1 164 ? 23.760 50.252 -1.715 1.00 28.97 194 SER A N 1
ATOM 1288 C CA . SER A 1 164 ? 24.905 50.892 -2.287 1.00 29.92 194 SER A CA 1
ATOM 1289 C C . SER A 1 164 ? 25.572 50.084 -3.415 1.00 30.65 194 SER A C 1
ATOM 1290 O O . SER A 1 164 ? 25.963 48.939 -3.228 1.00 29.72 194 SER A O 1
ATOM 1293 N N . LYS A 1 165 ? 25.715 50.715 -4.560 1.00 30.98 195 LYS A N 1
ATOM 1294 C CA . LYS A 1 165 ? 26.267 50.063 -5.721 1.00 33.25 195 LYS A CA 1
ATOM 1295 C C . LYS A 1 165 ? 27.653 49.517 -5.514 1.00 32.92 195 LYS A C 1
ATOM 1296 O O . LYS A 1 165 ? 27.941 48.487 -5.998 1.00 33.30 195 LYS A O 1
ATOM 1302 N N . GLN A 1 166 ? 28.485 50.224 -4.778 1.00 33.05 196 GLN A N 1
ATOM 1303 C CA . GLN A 1 166 ? 29.852 49.780 -4.483 1.00 34.43 196 GLN A CA 1
ATOM 1304 C C . GLN A 1 166 ? 29.881 48.434 -3.772 1.00 33.08 196 GLN A C 1
ATOM 1305 O O . GLN A 1 166 ? 30.757 47.612 -4.042 1.00 32.05 196 GLN A O 1
ATOM 1311 N N . ASP A 1 167 ? 28.915 48.185 -2.896 1.00 31.93 197 ASP A N 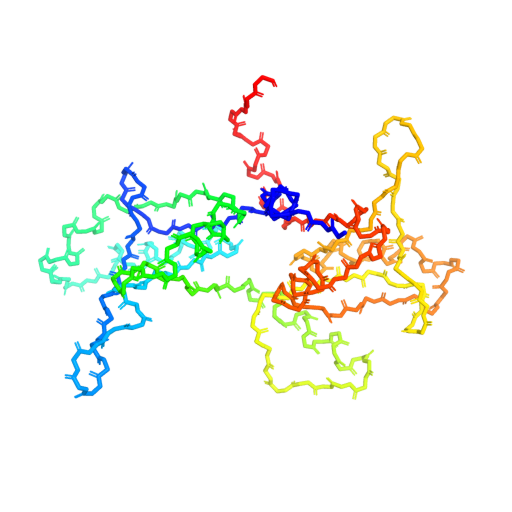1
ATOM 1312 C CA . ASP A 1 167 ? 28.814 46.891 -2.229 1.00 32.21 197 ASP A CA 1
ATOM 1313 C C . ASP A 1 167 ? 28.416 45.795 -3.235 1.00 32.60 197 ASP A C 1
ATOM 1314 O O . ASP A 1 167 ? 28.901 44.684 -3.132 1.00 32.75 197 ASP A O 1
ATOM 1319 N N . ALA A 1 168 ? 27.512 46.098 -4.168 1.00 32.46 198 ALA A N 1
ATOM 1320 C CA . ALA A 1 168 ? 27.164 45.123 -5.229 1.00 33.41 198 ALA A CA 1
ATOM 1321 C C . ALA A 1 168 ? 28.361 44.890 -6.156 1.00 34.71 198 ALA A C 1
ATOM 1322 O O . ALA A 1 168 ? 28.584 43.751 -6.592 1.00 34.38 198 ALA A O 1
ATOM 1324 N N A GLN A 1 169 ? 29.129 45.936 -6.466 0.50 35.31 199 GLN A N 1
ATOM 1325 N N B GLN A 1 169 ? 29.093 45.970 -6.430 0.50 35.31 199 GLN A N 1
ATOM 1326 C CA A GLN A 1 169 ? 30.290 45.773 -7.368 0.50 36.78 199 GLN A CA 1
ATOM 1327 C CA B GLN A 1 169 ? 30.305 45.963 -7.260 0.50 36.80 199 GLN A CA 1
ATOM 1328 C C A GLN A 1 169 ? 31.305 44.851 -6.722 0.50 36.90 199 GLN A C 1
ATOM 1329 C C B GLN A 1 169 ? 31.279 44.928 -6.720 0.50 36.91 199 GLN A C 1
ATOM 1330 O O A GLN A 1 169 ? 31.988 44.075 -7.411 0.50 37.51 199 GLN A O 1
ATOM 1331 O O B GLN A 1 169 ? 31.895 44.160 -7.471 0.50 37.57 199 GLN A O 1
ATOM 1342 N N . GLY A 1 170 ? 31.395 44.928 -5.396 1.00 36.76 200 GLY A N 1
ATOM 1343 C CA . GLY A 1 170 ? 32.262 44.041 -4.632 1.00 37.16 200 GLY A CA 1
ATOM 1344 C C . GLY A 1 170 ? 31.916 42.584 -4.830 1.00 37.62 200 GLY A C 1
ATOM 1345 O O .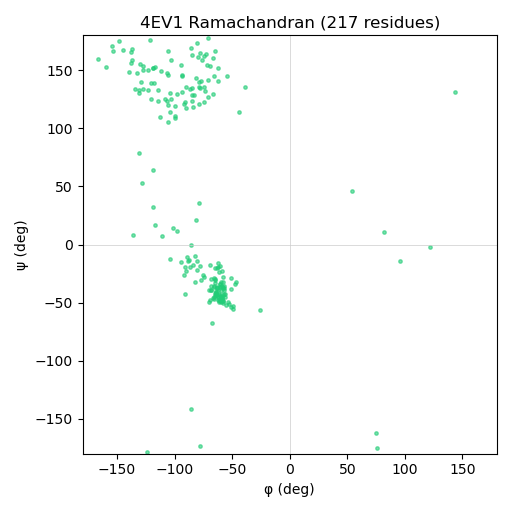 GLY A 1 170 ? 32.794 41.787 -5.137 1.00 38.47 200 GLY A O 1
ATOM 1346 N N . LEU A 1 171 ? 30.639 42.232 -4.655 1.00 37.15 201 LEU A N 1
ATOM 1347 C CA . LEU A 1 171 ? 30.160 40.855 -4.880 1.00 37.52 201 LEU A CA 1
ATOM 1348 C C . LEU A 1 171 ? 30.279 40.421 -6.338 1.00 38.63 201 LEU A C 1
ATOM 1349 O O . LEU A 1 171 ? 30.700 39.300 -6.619 1.00 37.30 201 LEU A O 1
ATOM 1354 N N . LEU A 1 172 ? 29.939 41.322 -7.263 1.00 39.69 202 LEU A N 1
ATOM 1355 C CA . LEU A 1 172 ? 30.144 41.064 -8.687 1.00 41.96 202 LEU A CA 1
ATOM 1356 C C . LEU A 1 172 ? 31.576 40.572 -8.938 1.00 44.57 202 LEU A C 1
ATOM 1357 O O . LEU A 1 172 ? 31.780 39.506 -9.527 1.00 44.70 202 LEU A O 1
ATOM 1362 N N . GLY A 1 173 ? 32.545 41.343 -8.441 1.00 46.13 203 GLY A N 1
ATOM 1363 C CA . GLY A 1 173 ? 33.973 41.004 -8.530 1.00 47.93 203 GLY A CA 1
ATOM 1364 C C . GLY A 1 173 ? 34.312 39.597 -8.054 1.00 49.37 203 GLY A C 1
ATOM 1365 O O . GLY A 1 173 ? 35.146 38.930 -8.662 1.00 50.40 203 GLY A O 1
ATOM 1366 N N . GLN A 1 174 ? 33.652 39.127 -6.993 1.00 49.86 204 GLN A N 1
ATOM 1367 C CA . GLN A 1 174 ? 33.879 37.761 -6.468 1.00 51.02 204 GLN A CA 1
ATOM 1368 C C . GLN A 1 174 ? 33.260 36.671 -7.348 1.00 51.59 204 GLN A C 1
ATOM 1369 O O . GLN A 1 174 ? 33.738 35.540 -7.358 1.00 51.47 204 GLN A O 1
ATOM 1375 N N . VAL A 1 175 ? 32.195 37.014 -8.064 1.00 51.34 205 VAL A N 1
ATOM 1376 C CA . VAL A 1 175 ? 31.448 36.053 -8.880 1.00 52.28 205 VAL A CA 1
ATOM 1377 C C . VAL A 1 175 ? 31.973 36.000 -10.330 1.00 53.22 205 VAL A C 1
ATOM 1378 O O . VAL A 1 175 ? 31.853 34.979 -11.011 1.00 52.48 205 VAL A O 1
ATOM 1382 N N . LYS A 1 176 ? 32.563 37.100 -10.787 1.00 53.88 206 LYS A N 1
ATOM 1383 C CA . LYS A 1 176 ? 32.835 37.294 -12.212 1.00 55.41 206 LYS A CA 1
ATOM 1384 C C . LYS A 1 176 ? 33.863 36.318 -12.820 1.00 56.54 206 LYS A C 1
ATOM 1385 O O . LYS A 1 176 ? 33.690 35.904 -13.966 1.00 56.72 206 LYS A O 1
ATOM 1391 N N . PRO A 1 177 ? 34.918 35.943 -12.070 1.00 57.12 207 PRO A N 1
ATOM 1392 C CA . PRO A 1 177 ? 35.861 34.967 -12.638 1.00 58.53 207 PRO A CA 1
ATOM 1393 C C . PRO A 1 177 ? 35.174 33.681 -13.155 1.00 59.23 207 PRO A C 1
ATOM 1394 O O . PRO A 1 177 ? 35.355 33.280 -14.308 1.00 59.78 207 PRO A O 1
ATOM 1398 N N . LYS A 1 178 ? 34.354 33.074 -12.309 1.00 59.12 208 LYS A N 1
ATOM 1399 C CA . LYS A 1 178 ? 33.682 31.825 -12.663 1.00 59.53 208 LYS A CA 1
ATOM 1400 C C . LYS A 1 178 ? 32.406 32.067 -13.461 1.00 58.26 208 LYS A C 1
ATOM 1401 O O . LYS A 1 178 ? 31.910 31.150 -14.105 1.00 58.13 208 LYS A O 1
ATOM 1407 N N . HIS A 1 179 ? 31.880 33.295 -13.412 1.00 56.15 209 HIS A N 1
ATOM 1408 C CA . HIS A 1 179 ? 30.655 33.665 -14.140 1.00 55.39 209 HIS 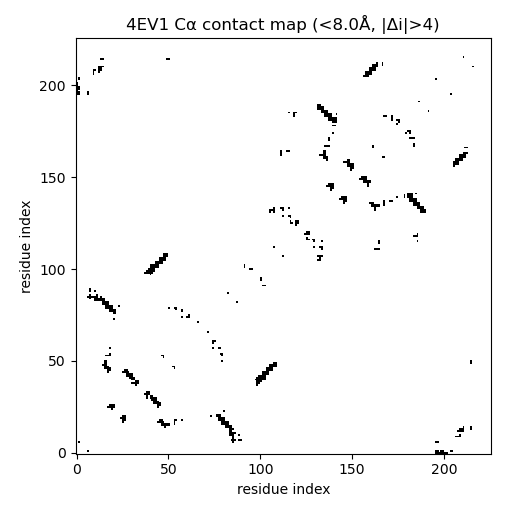A CA 1
ATOM 1409 C C . HIS A 1 179 ? 30.877 34.960 -14.915 1.00 54.84 209 HIS A C 1
ATOM 1410 O O . HIS A 1 179 ? 30.474 36.038 -14.472 1.00 53.32 209 HIS A O 1
ATOM 1417 N N . PRO A 1 180 ? 31.546 34.861 -16.076 1.00 55.34 210 PRO A N 1
ATOM 1418 C CA . PRO A 1 180 ? 31.993 36.080 -16.776 1.00 54.98 210 PRO A CA 1
ATOM 1419 C C . PRO A 1 180 ? 30.863 36.967 -17.281 1.00 53.61 210 PRO A C 1
ATOM 1420 O O . PRO A 1 180 ? 31.098 38.153 -17.521 1.00 54.18 210 PRO A O 1
ATOM 1424 N N . LYS A 1 181 ? 29.669 36.394 -17.427 1.00 51.71 211 LYS A N 1
ATOM 1425 C CA . LYS A 1 181 ? 28.457 37.127 -17.792 1.00 50.60 211 LYS A CA 1
ATOM 1426 C C . LYS A 1 181 ? 27.715 37.766 -16.592 1.00 48.17 211 LYS A C 1
ATOM 1427 O O . LYS A 1 181 ? 26.674 38.411 -16.775 1.00 46.83 211 LYS A O 1
ATOM 1433 N N . ALA A 1 182 ? 28.234 37.576 -15.378 1.00 45.92 212 ALA A N 1
ATOM 1434 C CA . ALA A 1 182 ? 27.589 38.147 -14.169 1.00 43.77 212 ALA A CA 1
ATOM 1435 C C . ALA A 1 182 ? 27.379 39.663 -14.273 1.00 42.20 212 ALA A C 1
ATOM 1436 O O . ALA A 1 182 ? 28.171 40.380 -14.877 1.00 41.63 212 ALA A O 1
ATOM 1438 N N . ASP A 1 183 ? 26.278 40.153 -13.705 1.00 40.74 213 ASP A N 1
ATOM 1439 C CA . ASP A 1 183 ? 26.018 41.579 -13.723 1.00 39.36 213 ASP A CA 1
ATOM 1440 C C . ASP A 1 183 ? 25.257 42.036 -12.490 1.00 37.94 213 ASP A C 1
ATOM 1441 O O . ASP A 1 183 ? 24.854 41.218 -11.650 1.00 36.44 213 ASP A O 1
ATOM 1446 N N . ILE A 1 184 ? 25.072 43.348 -12.403 1.00 37.00 214 ILE A N 1
ATOM 1447 C CA . ILE A 1 184 ? 24.268 43.939 -11.338 1.00 35.68 214 ILE A CA 1
ATOM 1448 C C . ILE A 1 184 ? 22.942 44.400 -11.932 1.00 35.93 214 ILE A C 1
ATOM 1449 O O . ILE A 1 184 ? 22.945 45.199 -12.854 1.00 36.30 214 ILE A O 1
ATOM 1454 N N . GLN A 1 185 ? 21.822 43.912 -11.393 1.00 35.73 215 GLN A N 1
ATOM 1455 C CA . GLN A 1 185 ? 20.494 44.425 -11.737 1.00 36.02 215 GLN A CA 1
ATOM 1456 C C . GLN A 1 185 ? 20.097 45.633 -10.880 1.00 35.11 215 GLN A C 1
ATOM 1457 O O . GLN A 1 185 ? 20.239 45.627 -9.648 1.00 32.13 215 GLN A O 1
ATOM 1463 N N . VAL A 1 186 ? 19.576 46.656 -11.553 1.00 34.55 216 VAL A N 1
ATOM 1464 C CA . VAL A 1 186 ? 19.008 47.795 -10.862 1.00 34.44 216 VAL A CA 1
ATOM 1465 C C . VAL A 1 186 ? 17.548 47.509 -10.479 1.00 34.00 216 VAL A C 1
ATOM 1466 O O . VAL A 1 186 ? 16.710 47.140 -11.321 1.00 34.58 216 VAL A O 1
ATOM 1470 N N . LEU A 1 187 ? 17.275 47.621 -9.183 1.00 31.94 217 LEU A N 1
ATOM 1471 C CA . LEU A 1 187 ? 15.939 47.464 -8.631 1.00 31.91 217 LEU A CA 1
ATOM 1472 C C . LEU A 1 187 ? 15.587 48.772 -7.916 1.00 31.50 217 LEU A C 1
ATOM 1473 O O . LEU A 1 187 ? 16.389 49.688 -7.855 1.00 28.47 217 LEU A O 1
ATOM 1478 N N . ASP A 1 188 ? 14.379 48.855 -7.409 1.00 32.64 218 ASP A N 1
ATOM 1479 C CA . ASP A 1 188 ? 14.038 49.912 -6.473 1.00 33.76 218 ASP A CA 1
ATOM 1480 C C . ASP A 1 188 ? 13.203 49.377 -5.340 1.00 32.18 218 ASP A C 1
ATOM 1481 O O . ASP A 1 188 ? 12.571 48.332 -5.464 1.00 32.46 218 ASP A O 1
ATOM 1486 N N . ILE A 1 189 ? 13.254 50.087 -4.221 1.00 30.79 219 ILE A N 1
ATOM 1487 C CA . ILE A 1 189 ? 12.650 49.612 -2.981 1.00 31.21 219 ILE A CA 1
ATOM 1488 C C . ILE A 1 189 ? 11.143 49.391 -3.064 1.00 30.28 219 ILE A C 1
ATOM 1489 O O . ILE A 1 189 ? 10.617 48.464 -2.453 1.00 29.79 219 ILE A O 1
ATOM 1494 N N . ASP A 1 190 ? 10.440 50.231 -3.802 1.00 31.17 220 ASP A N 1
ATOM 1495 C CA . ASP A 1 190 ? 8.989 50.022 -3.987 1.00 32.68 220 ASP A CA 1
ATOM 1496 C C . ASP A 1 190 ? 8.679 48.708 -4.742 1.00 32.61 220 ASP A C 1
ATOM 1497 O O . ASP A 1 190 ? 7.802 47.970 -4.375 1.00 31.81 220 ASP A O 1
ATOM 1502 N N . GLY A 1 191 ? 9.455 48.414 -5.773 1.00 33.56 221 GLY A N 1
ATOM 1503 C CA . GLY A 1 191 ? 9.258 47.189 -6.557 1.00 34.20 221 GLY A CA 1
ATOM 1504 C C . GLY A 1 191 ? 9.558 45.908 -5.786 1.00 34.20 221 GLY A C 1
ATOM 1505 O O . GLY A 1 191 ? 8.792 44.943 -5.859 1.00 34.78 221 GLY A O 1
ATOM 1506 N N . VAL A 1 192 ? 10.680 45.895 -5.074 1.00 34.00 222 VAL A N 1
ATOM 1507 C CA . VAL A 1 192 ? 11.046 44.798 -4.184 1.00 33.81 222 VAL A CA 1
ATOM 1508 C C . VAL A 1 192 ? 9.943 44.627 -3.138 1.00 34.18 222 VAL A C 1
ATOM 1509 O O . VAL A 1 192 ? 9.426 43.529 -2.944 1.00 34.89 222 VAL A O 1
ATOM 1513 N N . LEU A 1 193 ? 9.543 45.709 -2.484 1.00 34.13 223 LEU A N 1
ATOM 1514 C CA . LEU A 1 193 ? 8.515 45.581 -1.435 1.00 34.54 223 LEU A CA 1
ATOM 1515 C C . LEU A 1 193 ? 7.195 44.944 -1.975 1.00 34.88 223 LEU A C 1
ATOM 1516 O O . LEU A 1 193 ? 6.611 44.051 -1.342 1.00 34.55 223 LEU A O 1
ATOM 1521 N N . GLN A 1 194 ? 6.760 45.367 -3.159 1.00 36.33 224 GLN A N 1
ATOM 1522 C CA . GLN A 1 194 ? 5.526 44.830 -3.739 1.00 38.05 224 GLN A CA 1
ATOM 1523 C C . GLN A 1 194 ? 5.687 43.336 -4.070 1.00 37.66 224 GLN A C 1
ATOM 1524 O O . GLN A 1 194 ? 4.751 42.534 -3.880 1.00 37.31 224 GLN A O 1
ATOM 1530 N N . THR A 1 195 ? 6.886 42.941 -4.499 1.00 37.31 225 THR A N 1
ATOM 1531 C CA . THR A 1 195 ? 7.189 41.497 -4.635 1.00 37.20 225 THR A CA 1
ATOM 1532 C C . THR A 1 195 ? 7.073 40.752 -3.306 1.00 37.44 225 THR A C 1
ATOM 1533 O O . THR A 1 195 ? 6.447 39.669 -3.237 1.00 38.50 225 THR A O 1
ATOM 1537 N N . LEU A 1 196 ? 7.670 41.297 -2.249 1.00 36.12 226 LEU A N 1
ATOM 1538 C CA . LEU A 1 196 ? 7.603 40.637 -0.927 1.00 36.79 226 LEU A CA 1
ATOM 1539 C C . LEU A 1 196 ? 6.144 40.591 -0.395 1.00 37.17 226 LEU A C 1
ATOM 1540 O O . LEU A 1 196 ? 5.779 39.679 0.340 1.00 37.01 226 LEU A O 1
ATOM 1545 N N . GLN A 1 197 ? 5.334 41.574 -0.763 1.00 38.32 227 GLN A N 1
ATOM 1546 C CA . GLN A 1 197 ? 3.920 41.608 -0.356 1.00 40.65 227 GLN A CA 1
ATOM 1547 C C . GLN A 1 197 ? 3.058 40.617 -1.188 1.00 43.05 227 GLN A C 1
ATOM 1548 O O . GLN A 1 197 ? 2.068 40.091 -0.680 1.00 43.74 227 GLN A O 1
ATOM 1554 N N . ASP A 1 198 ? 3.440 40.375 -2.458 1.00 44.79 228 ASP A N 1
ATOM 1555 C CA . ASP A 1 198 ? 2.566 39.693 -3.447 1.00 47.09 228 ASP A CA 1
ATOM 1556 C C . ASP A 1 198 ? 2.889 38.229 -3.774 1.00 48.84 228 ASP A C 1
ATOM 1557 O O . ASP A 1 198 ? 2.085 37.553 -4.421 1.00 48.27 228 ASP A O 1
ATOM 1562 N N . LYS A 1 199 ? 4.053 37.731 -3.363 1.00 50.03 229 LYS A N 1
ATOM 1563 C CA . LYS A 1 199 ? 4.446 36.365 -3.741 1.00 52.22 229 LYS A CA 1
ATOM 1564 C C . LYS A 1 199 ? 4.480 35.365 -2.569 1.00 53.08 229 LYS A C 1
ATOM 1565 O O . LYS A 1 199 ? 4.735 35.751 -1.425 1.00 52.83 229 LYS A O 1
ATOM 1571 N N . ASN A 1 200 ? 4.191 34.090 -2.866 1.00 54.15 230 ASN A N 1
ATOM 1572 C CA . ASN A 1 200 ? 4.306 32.983 -1.888 1.00 54.95 230 ASN A CA 1
ATOM 1573 C C . ASN A 1 200 ? 5.673 32.263 -1.971 1.00 54.67 230 ASN A C 1
ATOM 1574 O O . ASN A 1 200 ? 6.051 31.502 -1.065 1.00 55.41 230 ASN A O 1
ATOM 1579 N N . ASP A 1 201 ? 6.393 32.500 -3.060 1.00 53.89 231 ASP A N 1
ATOM 1580 C CA . ASP A 1 201 ? 7.703 31.871 -3.320 1.00 53.22 231 ASP A CA 1
ATOM 1581 C C . ASP A 1 201 ? 8.566 31.892 -2.047 1.00 51.73 231 ASP A C 1
ATOM 1582 O O . ASP A 1 201 ? 8.944 32.952 -1.540 1.00 50.56 231 ASP A O 1
ATOM 1587 N N . THR A 1 202 ? 8.842 30.705 -1.525 1.00 50.94 232 THR A N 1
ATOM 1588 C CA . THR A 1 202 ? 9.452 30.535 -0.202 1.00 50.22 232 THR A CA 1
ATOM 1589 C C . THR A 1 202 ? 10.904 31.072 -0.106 1.00 47.87 232 THR A C 1
ATOM 1590 O O . THR A 1 202 ? 11.357 31.516 0.963 1.00 46.30 232 THR A O 1
ATOM 1594 N N . TRP A 1 203 ? 11.622 31.063 -1.225 1.00 45.62 233 TRP A N 1
ATOM 1595 C CA . TRP A 1 203 ? 13.007 31.516 -1.211 1.00 43.60 233 TRP A CA 1
ATOM 1596 C C . TRP A 1 203 ? 13.140 32.992 -0.813 1.00 41.58 233 TRP A C 1
ATOM 1597 O O . TRP A 1 203 ? 14.202 33.389 -0.408 1.00 40.21 233 TRP A O 1
ATOM 1608 N N . LEU A 1 204 ? 12.060 33.778 -0.917 1.00 40.42 234 LEU A N 1
ATOM 1609 C CA . LEU A 1 204 ? 12.103 35.223 -0.550 1.00 38.74 234 LEU A CA 1
ATOM 1610 C C . LEU A 1 204 ? 12.406 35.478 0.924 1.00 38.49 234 LEU A C 1
ATOM 1611 O O . LEU A 1 204 ? 12.850 36.582 1.293 1.00 36.11 234 LEU A O 1
ATOM 1616 N N . ASN A 1 205 ? 12.188 34.460 1.758 1.00 39.37 235 ASN A N 1
ATOM 1617 C CA . ASN A 1 205 ? 12.726 34.427 3.117 1.00 40.30 235 ASN A CA 1
ATOM 1618 C C . ASN A 1 205 ? 14.233 34.701 3.191 1.00 39.03 235 ASN A C 1
ATOM 1619 O O . ASN A 1 205 ? 14.724 35.168 4.213 1.00 38.51 235 ASN A O 1
ATOM 1624 N N . GLN A 1 206 ? 14.963 34.360 2.130 1.00 38.44 236 GLN A N 1
ATOM 1625 C CA . GLN A 1 206 ? 16.414 34.586 2.100 1.00 38.44 236 GLN A CA 1
ATOM 1626 C C . GLN A 1 206 ? 16.810 36.043 1.804 1.00 37.39 236 GLN A C 1
ATOM 1627 O O . GLN A 1 206 ? 17.978 36.402 1.975 1.00 36.80 236 GLN A O 1
ATOM 1633 N N . VAL A 1 207 ? 16.058 36.843 1.306 1.00 36.27 237 VAL A N 1
ATOM 1634 C CA . VAL A 1 207 ? 16.300 38.210 0.890 1.00 35.64 237 VAL A CA 1
ATOM 1635 C C . VAL A 1 207 ? 16.577 39.052 2.118 1.00 34.82 237 VAL A C 1
ATOM 1636 O O . VAL A 1 207 ? 15.863 38.960 3.126 1.00 34.29 237 VAL A O 1
ATOM 1640 N N . VAL A 1 208 ? 17.622 39.750 2.027 1.00 33.66 238 VAL A N 1
ATOM 1641 C CA . VAL A 1 208 ? 18.002 40.719 3.043 1.00 32.40 238 VAL A CA 1
ATOM 1642 C C . VAL A 1 208 ? 18.376 42.031 2.368 1.00 31.67 238 VAL A C 1
ATOM 1643 O O . VAL A 1 208 ? 18.888 42.054 1.230 1.00 30.61 238 VAL A O 1
ATOM 1647 N N . LEU A 1 209 ? 18.092 43.128 3.061 1.00 31.22 239 LEU A N 1
ATOM 1648 C CA . LEU A 1 209 ? 18.468 44.457 2.596 1.00 31.49 239 LEU A CA 1
ATOM 1649 C C . LEU A 1 209 ? 19.742 44.875 3.291 1.00 30.63 239 LEU A C 1
ATOM 1650 O O . LEU A 1 209 ? 19.820 44.803 4.500 1.00 31.08 239 LEU A O 1
ATOM 1655 N N . VAL A 1 210 ? 20.729 45.318 2.519 1.00 29.34 240 VAL A N 1
ATOM 1656 C CA . VAL A 1 210 ? 22.028 45.686 3.069 1.00 28.33 240 VAL A CA 1
ATOM 1657 C C . VAL A 1 210 ? 22.189 47.211 2.897 1.00 27.24 240 VAL A C 1
ATOM 1658 O O . VAL A 1 210 ? 22.302 47.715 1.773 1.00 26.70 240 VAL A O 1
ATOM 1662 N N . PRO A 1 211 ? 22.144 47.965 4.008 1.00 27.04 241 PRO A N 1
ATOM 1663 C CA . PRO A 1 211 ? 22.346 49.397 3.854 1.00 26.25 241 PRO A CA 1
ATOM 1664 C C . PRO A 1 211 ? 23.779 49.802 3.500 1.00 25.36 241 PRO A C 1
ATOM 1665 O O . PRO A 1 211 ? 24.663 48.982 3.391 1.00 26.74 241 PRO A O 1
ATOM 1669 N N . SER A 1 212 ? 23.988 51.088 3.303 1.00 25.09 242 SER A N 1
ATOM 1670 C CA . SER A 1 212 ? 25.241 51.610 2.795 1.00 24.94 242 SER A CA 1
ATOM 1671 C C . SER A 1 212 ? 26.369 51.399 3.808 1.00 25.77 242 SER A C 1
ATOM 1672 O O . SER A 1 212 ? 26.088 51.131 4.972 1.00 25.16 242 SER A O 1
ATOM 1675 N N . PRO A 1 213 ? 27.636 51.458 3.361 1.00 26.80 243 PRO A N 1
ATOM 1676 C CA . PRO A 1 213 ? 28.735 51.251 4.318 1.00 27.95 243 PRO A CA 1
ATOM 1677 C C . PRO A 1 213 ? 28.678 52.249 5.479 1.00 27.29 243 PRO A C 1
ATOM 1678 O O . PRO A 1 213 ? 28.992 51.887 6.628 1.00 27.66 243 PRO A O 1
ATOM 1682 N N . GLU A 1 214 ? 28.295 53.473 5.165 1.00 27.74 244 GLU A N 1
ATOM 1683 C CA . GLU A 1 214 ? 28.197 54.518 6.174 1.00 28.73 244 GLU A CA 1
ATOM 1684 C C . GLU A 1 214 ? 27.137 54.207 7.230 1.00 27.58 244 GLU A C 1
ATOM 1685 O O . GLU A 1 214 ? 27.365 54.410 8.417 1.00 27.01 244 GLU A O 1
ATOM 1691 N N . SER A 1 215 ? 25.985 53.701 6.791 1.00 27.09 245 SER A N 1
ATOM 1692 C CA . SER A 1 215 ? 24.913 53.304 7.719 1.00 25.77 245 SER A CA 1
ATOM 1693 C C . SER A 1 215 ? 25.314 52.083 8.555 1.00 26.34 245 SER A C 1
ATOM 1694 O O . SER A 1 215 ? 24.944 51.968 9.724 1.00 25.22 245 SER A O 1
ATOM 1697 N N . ARG A 1 216 ? 26.007 51.126 7.932 1.00 27.61 246 ARG A N 1
ATOM 1698 C CA . ARG A 1 216 ? 26.442 49.920 8.657 1.00 29.30 246 ARG A CA 1
ATOM 1699 C C . ARG A 1 216 ? 27.399 50.311 9.788 1.00 30.40 246 ARG A C 1
ATOM 1700 O O . ARG A 1 216 ? 27.253 49.828 10.910 1.00 32.01 246 ARG A O 1
ATOM 1708 N N . GLU A 1 217 ? 28.343 51.191 9.470 1.00 30.86 247 GLU A N 1
ATOM 1709 C CA . GLU A 1 217 ? 29.306 51.744 10.418 1.00 32.19 247 GLU A CA 1
ATOM 1710 C C . GLU A 1 217 ? 28.579 52.526 11.530 1.00 31.15 247 GLU A C 1
ATOM 1711 O O . GLU A 1 217 ? 28.821 52.282 12.697 1.00 30.82 247 GLU A O 1
ATOM 1717 N N . TYR A 1 218 ? 27.668 53.419 11.160 1.00 29.32 248 TYR A N 1
ATOM 1718 C CA . TYR A 1 218 ? 26.897 54.170 12.147 1.00 28.68 248 TYR A CA 1
ATOM 1719 C C . TYR A 1 218 ? 26.143 53.262 13.109 1.00 29.43 248 TYR A C 1
ATOM 1720 O O . TYR A 1 218 ? 26.136 53.503 14.320 1.00 29.33 248 TYR A O 1
ATOM 1729 N N . ILE A 1 219 ? 25.494 52.233 12.557 1.00 28.85 249 ILE A N 1
ATOM 1730 C CA . ILE A 1 219 ? 24.682 51.315 13.335 1.00 29.67 249 ILE A CA 1
ATOM 1731 C C . ILE A 1 219 ? 25.551 50.571 14.335 1.00 29.87 249 ILE A C 1
ATOM 1732 O O . ILE A 1 219 ? 25.123 50.382 15.462 1.00 29.74 249 ILE A O 1
ATOM 1737 N N . ARG A 1 220 ? 26.778 50.218 13.946 1.00 30.77 250 ARG A N 1
ATOM 1738 C CA . ARG A 1 220 ? 27.711 49.575 14.870 1.00 32.84 250 ARG A CA 1
ATOM 1739 C C . ARG A 1 220 ? 28.039 50.463 16.086 1.00 32.30 250 ARG A C 1
ATOM 1740 O O . ARG A 1 220 ? 28.515 49.938 17.060 1.00 33.00 250 ARG A O 1
ATOM 1748 N N . THR A 1 221 ? 27.788 51.780 16.026 1.00 31.87 251 THR A N 1
ATOM 1749 C CA . THR A 1 221 ? 28.083 52.686 17.166 1.00 32.11 251 THR A CA 1
ATOM 1750 C C . THR A 1 221 ? 27.000 52.717 18.264 1.00 32.27 251 THR A C 1
ATOM 1751 O O . THR A 1 221 ? 27.187 53.321 19.342 1.00 32.11 251 THR A O 1
ATOM 1755 N N . LEU A 1 222 ? 25.867 52.105 17.964 1.00 30.97 252 LEU A N 1
ATOM 1756 C CA . LEU A 1 222 ? 24.652 52.269 18.751 1.00 31.79 252 LEU A CA 1
ATOM 1757 C C . LEU A 1 222 ? 24.498 51.181 19.820 1.00 33.46 252 LEU A C 1
ATOM 1758 O O . LEU A 1 222 ? 24.909 50.052 19.585 1.00 33.43 252 LEU A O 1
ATOM 1763 N N . PRO A 1 223 ? 23.921 51.523 20.995 1.00 34.76 253 PRO A N 1
ATOM 1764 C CA . PRO A 1 223 ? 23.535 50.501 21.956 1.00 37.35 253 PRO A CA 1
ATOM 1765 C C . PRO A 1 223 ? 22.491 49.615 21.304 1.00 38.66 253 PRO A C 1
ATOM 1766 O O . PRO A 1 223 ? 21.765 50.057 20.430 1.00 36.97 253 PRO A O 1
ATOM 1770 N N . LYS A 1 224 ? 22.413 48.374 21.717 1.00 42.01 254 LYS A N 1
ATOM 1771 C CA . LYS A 1 224 ? 21.428 47.500 21.122 1.00 44.26 254 LYS A CA 1
ATOM 1772 C C . LYS A 1 224 ? 20.750 46.646 22.185 1.00 46.18 254 LYS A C 1
ATOM 1773 O O . LYS A 1 224 ? 21.205 46.621 23.340 1.00 45.52 254 LYS A O 1
ATOM 1779 N N . PRO A 1 225 ? 19.618 46.009 21.817 1.00 48.36 255 PRO A N 1
ATOM 1780 C CA . PRO A 1 225 ? 18.871 45.253 22.816 1.00 51.06 255 PRO A CA 1
ATOM 1781 C C . PRO A 1 225 ? 19.536 43.917 23.093 1.00 53.07 255 PRO A C 1
ATOM 1782 O O . PRO A 1 225 ? 20.419 43.508 22.328 1.00 53.25 255 PRO A O 1
ATOM 1786 N N . PRO A 1 226 ? 19.153 43.252 24.196 1.00 55.57 256 PRO A N 1
ATOM 1787 C CA . PRO A 1 226 ? 19.785 41.998 24.667 1.00 57.53 256 PRO A CA 1
ATOM 1788 C C . PRO A 1 226 ? 20.154 40.961 23.596 1.00 58.00 256 PRO A C 1
ATOM 1789 O O . PRO A 1 226 ? 19.306 40.573 22.788 1.00 58.67 256 PRO A O 1
#

Secondary structure (DSSP, 8-state):
---HHHHHHHHTTSEEEEEE-TT-PBPEEE-PPPTTS--S-SEEEEEES-HHHHHHHHHHHHH-SS--HHHHHHHTT-EEEEEEHHHHHHHHHHTTT-TTPEEEEEE--HHHHHHHHHHHHTTT---S---S-EEEEEESSTTSPBPPEEETTTTEEEEEEESSHHHHHHHHHHHTTT-TT-EEEEEEHHHHHHHHHH---GGGGGEEEE--HHHHHHHHTS----

B-factor: mean 40.66, std 12.34, range [19.31, 78.29]